Protein AF-0000000071970586 (afdb_homodimer)

Organism: Trichonephila clavipes (NCBI:txid2585209)

Foldseek 3Di:
DPPDAAEPDDEAEAEDDPPPCVVVVVVVCLVVCSYPPRQQAEEEEEQDDDPVVVVDPRYHYHDHQDDPVLVDPRYEYEAYQNVVRQVPPVSNVNSSVHHHYYYYHD/DPLDAAEPDAEAEAEDDPPPCVVVVVVVCLVVCSYPPRQQAEEEEEQDDDPVVVVDDRYHYDDHQDPCVLVDPRYEYEAYQNVVRQVPPVSNVNSSVHHHYYYYHD

Nearest PDB structures (foldseek):
  8pey-assembly1_I  TM=6.307E-01  e=9.118E-01  Escherichia coli
  1w4r-assembly1_B  TM=5.750E-01  e=1.412E+00  Homo sapiens
  2wvj-assembly2_H  TM=5.220E-01  e=9.706E-01  Homo sapiens
  8w8d-assembly1_F  TM=5.324E-01  e=2.476E+00  Escherichia coli K-12
  1xbt-assembly2_G  TM=5.786E-01  e=5.239E+00  Homo sapiens

Radius of gyration: 16.69 Å; Cα contacts (8 Å, |Δi|>4): 404; chains: 2; bounding box: 32×46×37 Å

Secondary structure (DSSP, 8-state):
-----BPSS-EEEEE--TTSSHHHHHHHHHHTT-BSSPPS-EEEEESS--GGGGG--S-EEEESPPTTGGG--S-EEEEES-HHHHHT-HHHHHHHHHSEEEEEE-/----PBPSS-EEEEE--TTSSHHHHHHHHHHTT-BSSPPS-EEEEESS--GGGGG--S-EEEESPPTTGGG--S-EEEEES-HHHHHT-HHHHHHHHHSEEEEEE-

Solvent-accessible surface area (backbone atoms only — not comparable to full-atom values): 11574 Å² total; per-residue (Å²): 129,82,74,56,36,29,26,79,44,25,32,35,38,39,34,29,58,83,90,30,20,61,72,47,38,53,51,48,47,61,72,67,56,48,42,33,79,65,62,87,34,36,39,38,23,28,62,66,91,58,77,70,58,76,75,48,80,86,53,47,77,36,84,41,80,60,89,62,55,59,70,65,68,78,34,33,40,33,38,38,55,43,62,80,61,48,77,72,30,63,53,50,56,55,35,38,70,72,21,31,26,39,38,36,36,96,129,84,73,53,36,31,26,79,45,25,31,33,39,39,35,29,58,83,90,29,21,62,71,46,38,54,51,47,46,61,72,68,56,47,41,32,79,67,63,88,34,38,38,38,24,27,61,67,90,57,76,70,58,76,76,49,80,87,53,47,77,37,83,40,80,60,89,63,57,59,70,63,69,78,35,32,39,33,38,38,56,42,59,81,59,46,77,73,30,64,53,52,59,53,35,37,70,72,22,32,25,39,37,34,35,96

InterPro domains:
  IPR027417 P-loop containing nucleoside triphosphate hydrolase [SSF52540] (7-88)

Sequence (212 aa):
MEFSNLKHPFSMMICGPSNSGKTFFVRRILETKLIKPFPPKIIWCYGIYQKLFEKMSDIEFHEGIPSGAENITNALIIIDDLMNEVGDDKNFQTCSRKEATIEIFPMEFSNLKHPFSMMICGPSNSGKTFFVRRILETKLIKPFPPKIIWCYGIYQKLFEKMSDIEFHEGIPSGAENITNALIIIDDLMNEVGDDKNFQTCSRKEATIEIFP

pLDDT: mean 79.21, std 13.73, range [35.59, 93.69]

Structure (mmCIF, N/CA/C/O backbone):
data_AF-0000000071970586-model_v1
#
loop_
_entity.id
_entity.type
_entity.pdbx_description
1 polymer 'Uncharacterized protein'
#
loop_
_atom_site.group_PDB
_atom_site.id
_atom_site.type_symbol
_atom_site.label_atom_id
_atom_site.label_alt_id
_atom_site.label_comp_id
_atom_site.label_asym_id
_atom_site.label_entity_id
_atom_site.label_seq_id
_atom_site.pdbx_PDB_ins_code
_atom_site.Cartn_x
_atom_site.Cartn_y
_atom_site.Cartn_z
_atom_site.occupancy
_atom_site.B_iso_or_equiv
_atom_site.auth_seq_id
_atom_site.auth_comp_id
_atom_site.auth_asym_id
_atom_site.auth_atom_id
_atom_site.pdbx_PDB_model_num
ATOM 1 N N . MET A 1 1 ? 10.297 12.383 -17.359 1 35.59 1 MET A N 1
ATOM 2 C CA . MET A 1 1 ? 10.742 12.383 -15.961 1 35.59 1 MET A CA 1
ATOM 3 C C . MET A 1 1 ? 10.461 11.03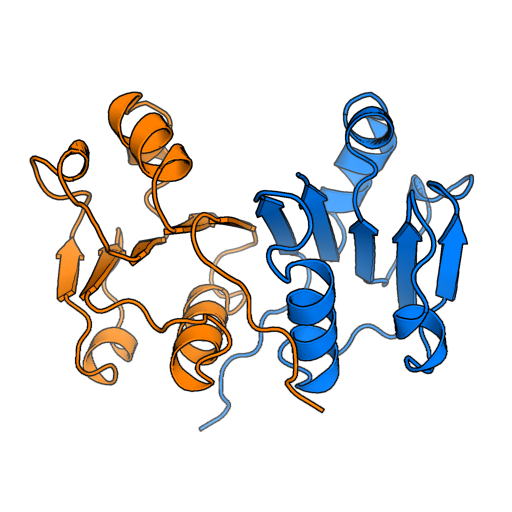1 -15.312 1 35.59 1 MET A C 1
ATOM 5 O O . MET A 1 1 ? 9.383 10.469 -15.477 1 35.59 1 MET A O 1
ATOM 9 N N . GLU A 1 2 ? 11.414 10.242 -15.039 1 43.31 2 GLU A N 1
ATOM 10 C CA . GLU A 1 2 ? 11.383 8.852 -14.594 1 43.31 2 GLU A CA 1
ATOM 11 C C . GLU A 1 2 ? 10.586 8.703 -13.297 1 43.31 2 GLU A C 1
ATOM 13 O O . GLU A 1 2 ? 10.875 9.367 -12.305 1 43.31 2 GLU A O 1
ATOM 18 N N . PHE A 1 3 ? 9.359 8.68 -13.344 1 50.88 3 PHE A N 1
ATOM 19 C CA . PHE A 1 3 ? 8.477 8.5 -12.195 1 50.88 3 PHE A CA 1
ATOM 20 C C . PHE A 1 3 ? 9.039 7.453 -11.242 1 50.88 3 PHE A C 1
ATOM 22 O O . PHE A 1 3 ? 9.453 6.375 -11.672 1 50.88 3 PHE A O 1
ATOM 29 N N . SER A 1 4 ? 9.727 7.914 -10.211 1 61.78 4 SER A N 1
ATOM 30 C CA . SER A 1 4 ? 10.375 7.027 -9.25 1 61.78 4 SER A CA 1
ATOM 31 C C . SER A 1 4 ? 9.414 5.953 -8.75 1 61.78 4 SER A C 1
ATOM 33 O O . SER A 1 4 ? 8.266 6.25 -8.422 1 61.78 4 SER A O 1
ATOM 35 N N . ASN A 1 5 ? 9.625 4.711 -9.211 1 78.19 5 ASN A N 1
ATOM 36 C CA . ASN A 1 5 ? 8.953 3.461 -8.875 1 78.19 5 ASN A CA 1
ATOM 37 C C . ASN A 1 5 ? 9.352 2.965 -7.484 1 78.19 5 ASN A C 1
ATOM 39 O O . ASN A 1 5 ? 10.367 3.393 -6.938 1 78.19 5 ASN A O 1
ATOM 43 N N . LEU A 1 6 ? 8.391 2.277 -6.781 1 87.44 6 LEU A N 1
ATOM 44 C CA . LEU A 1 6 ? 8.711 1.625 -5.516 1 87.44 6 LEU A CA 1
ATOM 45 C C . LEU A 1 6 ? 9.75 0.522 -5.723 1 87.44 6 LEU A C 1
ATOM 47 O O . LEU A 1 6 ? 9.5 -0.437 -6.457 1 87.44 6 LEU A O 1
ATOM 51 N N . LYS A 1 7 ? 10.93 0.708 -5.125 1 86.06 7 LYS A N 1
ATOM 52 C CA . LYS A 1 7 ? 12.039 -0.215 -5.348 1 86.06 7 LYS A CA 1
ATOM 53 C C . LYS A 1 7 ? 12.117 -1.253 -4.23 1 86.06 7 LYS A C 1
ATOM 55 O O . LYS A 1 7 ? 11.883 -0.938 -3.064 1 86.06 7 LYS A O 1
ATOM 60 N N . HIS A 1 8 ? 12.531 -2.445 -4.617 1 82.62 8 HIS A N 1
ATOM 61 C CA . HIS A 1 8 ? 12.852 -3.48 -3.643 1 82.62 8 HIS A CA 1
ATOM 62 C C . HIS A 1 8 ? 14.117 -3.127 -2.865 1 82.62 8 HIS A C 1
ATOM 64 O O . HIS A 1 8 ? 15.047 -2.533 -3.416 1 82.62 8 HIS A O 1
ATOM 70 N N . PRO A 1 9 ? 14.133 -3.531 -1.522 1 84.75 9 PRO A N 1
ATOM 71 C CA . PRO A 1 9 ? 13.117 -4.199 -0.699 1 84.75 9 PRO A CA 1
ATOM 72 C C . PRO A 1 9 ? 12.078 -3.234 -0.146 1 84.75 9 PRO A C 1
ATOM 74 O O . PRO A 1 9 ? 12.359 -2.049 0.038 1 84.75 9 PRO A O 1
ATOM 77 N N . PHE A 1 10 ? 10.844 -3.68 0.07 1 86.94 10 PHE A N 1
ATOM 78 C CA . PHE A 1 10 ? 9.805 -2.934 0.771 1 86.94 10 PHE A CA 1
ATOM 79 C C . PHE A 1 10 ? 8.805 -3.881 1.422 1 86.94 10 PHE A C 1
ATOM 81 O O . PHE A 1 10 ? 8.742 -5.062 1.069 1 86.94 10 PHE A O 1
ATOM 88 N N . SER A 1 11 ? 8.148 -3.371 2.391 1 87 11 SER A N 1
ATOM 89 C CA . SER A 1 11 ? 6.98 -4.039 2.961 1 87 11 SER A CA 1
ATOM 90 C C . SER A 1 11 ? 5.758 -3.127 2.947 1 87 11 SER A C 1
ATOM 92 O O . SER A 1 11 ? 5.871 -1.927 3.209 1 87 11 SER A O 1
ATOM 94 N N . MET A 1 12 ? 4.688 -3.688 2.592 1 89.94 12 MET A N 1
ATOM 95 C CA . MET A 1 12 ? 3.426 -2.957 2.568 1 89.94 12 MET A CA 1
ATOM 96 C C . MET A 1 12 ? 2.332 -3.74 3.287 1 89.94 12 MET A C 1
ATOM 98 O O . MET A 1 12 ? 2.219 -4.957 3.117 1 89.94 12 MET A O 1
ATOM 102 N N . MET A 1 13 ? 1.646 -3.039 4.145 1 87.94 13 MET A N 1
ATOM 103 C CA . MET A 1 13 ? 0.501 -3.617 4.844 1 87.94 13 MET A CA 1
ATOM 104 C C . MET A 1 13 ? -0.772 -2.832 4.543 1 87.94 13 MET A C 1
ATOM 106 O O . MET A 1 13 ? -0.781 -1.603 4.617 1 87.94 13 MET A O 1
ATOM 110 N N . ILE A 1 14 ? -1.789 -3.484 4.168 1 89.56 14 ILE A N 1
ATOM 111 C CA . ILE A 1 14 ? -3.08 -2.869 3.881 1 89.56 14 ILE A CA 1
ATOM 112 C C . ILE A 1 14 ? -4.16 -3.506 4.754 1 89.56 14 ILE A C 1
ATOM 114 O O . ILE A 1 14 ? -4.359 -4.723 4.719 1 89.56 14 ILE A O 1
ATOM 118 N N . CYS A 1 15 ? -4.816 -2.672 5.484 1 86.12 15 CYS A N 1
ATOM 119 C CA . CYS A 1 15 ? -5.848 -3.137 6.406 1 86.12 15 CYS A CA 1
ATOM 120 C C . CYS A 1 15 ? -7.176 -2.438 6.137 1 86.12 15 CYS A C 1
ATOM 122 O O . CYS A 1 15 ? -7.199 -1.251 5.805 1 86.12 15 CYS A O 1
ATOM 124 N N . GLY A 1 16 ? -8.32 -3.25 6.34 1 84.19 16 GLY A N 1
ATOM 125 C CA . GLY A 1 16 ? -9.664 -2.734 6.152 1 84.19 16 GLY A CA 1
ATOM 126 C C . GLY A 1 16 ? -10.727 -3.818 6.16 1 84.19 16 GLY A C 1
ATOM 127 O O . GLY A 1 16 ? -10.406 -5.008 6.191 1 84.19 16 GLY A O 1
ATOM 128 N N . PRO A 1 17 ? -11.914 -3.416 6.199 1 85.25 17 PRO A N 1
ATOM 129 C CA . PRO A 1 17 ? -12.992 -4.402 6.273 1 85.25 17 PRO A CA 1
ATOM 130 C C . PRO A 1 17 ? -13.039 -5.32 5.055 1 85.25 17 PRO A C 1
ATOM 132 O O . PRO A 1 17 ? -12.5 -4.977 4 1 85.25 17 PRO A O 1
ATOM 135 N N . SER A 1 18 ? -13.578 -6.547 5.25 1 82 18 SER A N 1
ATOM 136 C CA . SER A 1 18 ? -13.805 -7.434 4.113 1 82 18 SER A CA 1
ATOM 137 C C . SER A 1 18 ? -14.625 -6.75 3.027 1 82 18 SER A C 1
ATOM 139 O O . SER A 1 18 ? -15.523 -5.957 3.326 1 82 18 SER A O 1
ATOM 141 N N . ASN A 1 19 ? -14.219 -6.934 1.744 1 84.69 19 ASN A N 1
ATOM 142 C CA . ASN A 1 19 ? -14.938 -6.414 0.587 1 84.69 19 ASN A CA 1
ATOM 143 C C . ASN A 1 19 ? -14.656 -4.93 0.374 1 84.69 19 ASN A C 1
ATOM 145 O O . ASN A 1 19 ? -15.453 -4.23 -0.256 1 84.69 19 ASN A O 1
ATOM 149 N N . SER A 1 20 ? -13.625 -4.449 1.02 1 86.19 20 SER A N 1
ATOM 150 C CA . SER A 1 20 ? -13.281 -3.041 0.837 1 86.19 20 SER A CA 1
ATOM 151 C C . SER A 1 20 ? -12.477 -2.828 -0.44 1 86.19 20 SER A C 1
ATOM 153 O O . SER A 1 20 ? -12.125 -1.697 -0.776 1 86.19 20 SER A O 1
ATOM 155 N N . GLY A 1 21 ? -12.078 -3.898 -1.167 1 88.81 21 GLY A N 1
ATOM 156 C CA . GLY A 1 21 ? -11.398 -3.746 -2.441 1 88.81 21 GLY A CA 1
ATOM 157 C C . GLY A 1 21 ? -9.891 -3.902 -2.332 1 88.81 21 GLY A C 1
ATOM 158 O O . GLY A 1 21 ? -9.156 -3.58 -3.271 1 88.81 21 GLY A O 1
ATOM 159 N N . LYS A 1 22 ? -9.328 -4.371 -1.16 1 88.56 22 LYS A N 1
ATOM 160 C CA . LYS A 1 22 ? -7.895 -4.477 -0.924 1 88.56 22 LYS A CA 1
ATOM 161 C C . LYS A 1 22 ? -7.234 -5.398 -1.945 1 88.56 22 LYS A C 1
ATOM 163 O O . LYS A 1 22 ? -6.195 -5.062 -2.516 1 88.56 22 LYS A O 1
ATOM 168 N N . THR A 1 23 ? -7.93 -6.59 -2.129 1 88.56 23 THR A N 1
ATOM 169 C CA . THR A 1 23 ? -7.391 -7.555 -3.08 1 88.56 23 THR A CA 1
ATOM 170 C C . THR A 1 23 ? -7.312 -6.949 -4.48 1 88.56 23 THR A C 1
ATOM 172 O O . THR A 1 23 ? -6.289 -7.074 -5.156 1 88.56 23 THR A O 1
ATOM 175 N N . PHE A 1 24 ? -8.281 -6.273 -4.867 1 87.5 24 PHE A N 1
ATOM 176 C CA . PHE A 1 24 ? -8.312 -5.629 -6.172 1 87.5 24 PHE A CA 1
ATOM 177 C C . PHE A 1 24 ? -7.258 -4.535 -6.266 1 87.5 24 PHE A C 1
ATOM 179 O O . PHE A 1 24 ? -6.602 -4.387 -7.297 1 87.5 24 PHE A O 1
ATOM 186 N N . PHE A 1 25 ? -7.121 -3.83 -5.227 1 88.88 25 PHE A N 1
ATOM 187 C CA . PHE A 1 25 ? -6.137 -2.758 -5.16 1 88.88 25 PHE A CA 1
ATOM 188 C C . PHE A 1 25 ? -4.73 -3.297 -5.41 1 88.88 25 PHE A C 1
ATOM 190 O O . PHE A 1 25 ? -3.982 -2.738 -6.215 1 88.88 25 PHE A O 1
ATOM 197 N N . VAL A 1 26 ? -4.375 -4.355 -4.789 1 91 26 VAL A N 1
ATOM 198 C CA . VAL A 1 26 ? -3.051 -4.953 -4.953 1 91 26 VAL A CA 1
ATOM 199 C C . VAL A 1 26 ? -2.881 -5.449 -6.387 1 91 26 VAL A C 1
ATOM 201 O O . VAL A 1 26 ? -1.823 -5.262 -6.992 1 91 26 VAL A O 1
ATOM 204 N N . ARG A 1 27 ? -3.889 -6.012 -6.891 1 88.38 27 ARG A N 1
ATOM 205 C CA . ARG A 1 27 ? -3.844 -6.445 -8.281 1 88.38 27 ARG A CA 1
ATOM 206 C C . ARG A 1 27 ? -3.529 -5.277 -9.211 1 88.38 27 ARG A C 1
ATOM 208 O O . ARG A 1 27 ? -2.727 -5.41 -10.141 1 88.38 27 ARG A O 1
ATOM 215 N N . ARG A 1 28 ? -4.125 -4.195 -9 1 87.5 28 ARG A N 1
ATOM 216 C CA . ARG A 1 28 ? -3.912 -3.018 -9.836 1 87.5 28 ARG A CA 1
ATOM 217 C C . ARG A 1 28 ? -2.48 -2.508 -9.711 1 87.5 28 ARG A C 1
ATOM 219 O O . ARG A 1 28 ? -1.88 -2.076 -10.695 1 87.5 28 ARG A O 1
ATOM 226 N N . ILE A 1 29 ? -1.97 -2.539 -8.508 1 87.75 29 ILE A N 1
ATOM 227 C CA . ILE A 1 29 ? -0.579 -2.156 -8.289 1 87.75 29 ILE A CA 1
ATOM 228 C C . ILE A 1 29 ? 0.335 -3 -9.172 1 87.75 29 ILE A C 1
ATOM 230 O O . ILE A 1 29 ? 1.266 -2.48 -9.789 1 87.75 29 ILE A O 1
ATOM 234 N N . LEU A 1 30 ? 0.043 -4.25 -9.25 1 87.75 30 LEU A N 1
ATOM 235 C CA . LEU A 1 30 ? 0.852 -5.168 -10.047 1 87.75 30 LEU A CA 1
ATOM 236 C C . LEU A 1 30 ? 0.671 -4.895 -11.539 1 87.75 30 LEU A C 1
ATOM 238 O O . LEU A 1 30 ? 1.642 -4.91 -12.297 1 87.75 30 LEU A O 1
ATOM 242 N N . GLU A 1 31 ? -0.485 -4.566 -11.922 1 84.44 31 GLU A N 1
ATOM 243 C CA . GLU A 1 31 ? -0.803 -4.363 -13.328 1 84.44 31 GLU A CA 1
ATOM 244 C C . GLU A 1 31 ? -0.183 -3.074 -13.859 1 84.44 31 GLU A C 1
ATOM 246 O O . GLU A 1 31 ? 0.174 -2.986 -15.031 1 84.44 31 GLU A O 1
ATOM 251 N N . THR A 1 32 ? -0.121 -2.109 -13.008 1 80.25 32 THR A N 1
ATOM 252 C CA . THR A 1 32 ? 0.395 -0.812 -13.43 1 80.25 32 THR A CA 1
ATOM 253 C C . THR A 1 32 ? 1.918 -0.784 -13.352 1 80.25 32 THR A C 1
ATOM 255 O O . THR A 1 32 ? 2.549 0.196 -13.75 1 80.25 32 THR A O 1
ATOM 258 N N . LYS A 1 33 ? 2.553 -1.83 -12.82 1 81.69 33 LYS A N 1
ATOM 259 C CA . LYS A 1 33 ? 4 -1.99 -12.711 1 81.69 33 LYS A CA 1
ATOM 260 C C . LYS A 1 33 ? 4.625 -0.831 -11.938 1 81.69 33 LYS A C 1
ATOM 262 O O . LYS A 1 33 ? 5.637 -0.267 -12.367 1 81.69 33 LYS A O 1
ATOM 267 N N . LEU A 1 34 ? 3.936 -0.435 -10.836 1 81.5 34 LEU A N 1
ATOM 268 C CA . LEU A 1 34 ? 4.422 0.645 -9.984 1 81.5 34 LEU A CA 1
ATOM 269 C C . LEU A 1 34 ? 5.637 0.195 -9.18 1 81.5 34 LEU A C 1
ATOM 271 O O . LEU A 1 34 ? 6.344 1.022 -8.602 1 81.5 34 LEU A O 1
ATOM 275 N N . ILE A 1 35 ? 5.871 -1.133 -9.148 1 85.25 35 ILE A N 1
ATOM 276 C CA . ILE A 1 35 ? 7.043 -1.699 -8.484 1 85.25 35 ILE A CA 1
ATOM 277 C C . ILE A 1 35 ? 8.156 -1.916 -9.508 1 85.25 35 ILE A C 1
ATOM 279 O O . ILE A 1 35 ? 7.945 -2.553 -10.547 1 85.25 35 ILE A O 1
ATOM 283 N N . LYS A 1 36 ? 9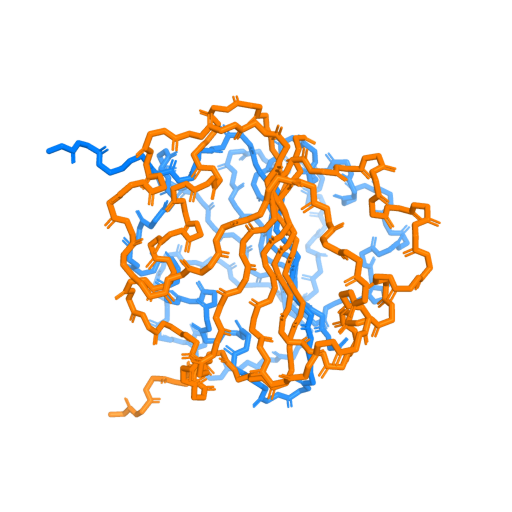.359 -1.305 -9.188 1 83.38 36 LYS A N 1
ATOM 284 C CA . LYS A 1 36 ? 10.492 -1.461 -10.094 1 83.38 36 LYS A CA 1
ATOM 285 C C . LYS A 1 36 ? 11.766 -1.788 -9.328 1 83.38 36 LYS A C 1
ATOM 287 O O . LYS A 1 36 ? 12.031 -1.205 -8.273 1 83.38 36 LYS A O 1
ATOM 292 N N . PRO A 1 37 ? 12.617 -2.592 -9.938 1 84.19 37 PRO A N 1
ATOM 293 C CA . PRO A 1 37 ? 12.297 -3.498 -11.039 1 84.19 37 PRO A CA 1
ATOM 294 C C . PRO A 1 37 ? 11.125 -4.422 -10.719 1 84.19 37 PRO A C 1
ATOM 296 O O . PRO A 1 37 ? 10.883 -4.746 -9.555 1 84.19 37 PRO A O 1
ATOM 299 N N . PHE A 1 38 ? 10.406 -4.754 -11.734 1 87.88 38 PHE A N 1
ATOM 300 C CA . PHE A 1 38 ? 9.281 -5.66 -11.516 1 87.88 38 PHE A CA 1
ATOM 301 C C . PHE A 1 38 ? 9.773 -7.02 -11.031 1 87.88 38 PHE A C 1
ATOM 303 O O . PHE A 1 38 ? 10.742 -7.562 -11.562 1 87.88 38 PHE A O 1
ATOM 310 N N . PRO A 1 39 ? 9.148 -7.535 -9.977 1 87.5 39 PRO A N 1
ATOM 311 C CA . PRO A 1 39 ? 9.625 -8.82 -9.453 1 87.5 39 PRO A CA 1
ATOM 312 C C . PRO A 1 39 ? 9.547 -9.945 -10.477 1 87.5 39 PRO A C 1
ATOM 314 O O . PRO A 1 39 ? 8.539 -10.086 -11.172 1 87.5 39 PRO A O 1
ATOM 317 N N . PRO A 1 40 ? 10.688 -10.695 -10.562 1 88.19 40 PRO A N 1
ATOM 318 C CA . PRO A 1 40 ? 10.664 -11.805 -11.523 1 88.19 40 PRO A CA 1
ATOM 319 C C . PRO A 1 40 ? 9.664 -12.891 -11.148 1 88.19 40 PRO A C 1
ATOM 321 O O . PRO A 1 40 ? 9.219 -13.656 -12.008 1 88.19 40 PRO A O 1
ATOM 324 N N . LYS A 1 41 ? 9.43 -12.953 -9.867 1 90.62 41 LYS A N 1
ATOM 325 C CA . LYS A 1 41 ? 8.484 -13.945 -9.359 1 90.62 41 LYS A CA 1
ATOM 326 C C . LYS A 1 41 ? 7.527 -13.32 -8.344 1 90.62 41 LYS A C 1
ATOM 328 O O . LYS A 1 41 ? 7.945 -12.531 -7.492 1 90.62 41 LYS A O 1
ATOM 333 N N . ILE A 1 42 ? 6.227 -13.617 -8.5 1 92.06 42 ILE A N 1
ATOM 334 C CA . ILE A 1 42 ? 5.211 -13.172 -7.555 1 92.06 42 ILE A CA 1
ATOM 335 C C . ILE A 1 42 ? 4.488 -14.383 -6.965 1 92.06 42 ILE A C 1
ATOM 337 O O . ILE A 1 42 ? 3.975 -15.227 -7.703 1 92.06 42 ILE A O 1
ATOM 341 N N . ILE A 1 43 ? 4.543 -14.461 -5.684 1 91.5 43 ILE A N 1
ATOM 342 C CA . ILE A 1 43 ? 3.855 -15.523 -4.957 1 91.5 43 ILE A CA 1
ATOM 343 C C . ILE A 1 43 ? 2.713 -14.938 -4.137 1 91.5 43 ILE A C 1
ATOM 345 O O . ILE A 1 43 ? 2.934 -14.062 -3.289 1 91.5 43 ILE A O 1
ATOM 349 N N . TRP A 1 44 ? 1.525 -15.398 -4.395 1 92.88 44 TRP A N 1
ATOM 350 C CA . TRP A 1 44 ? 0.324 -14.93 -3.711 1 92.88 44 TRP A CA 1
ATOM 351 C C . TRP A 1 44 ? -0.239 -16.016 -2.801 1 92.88 44 TRP A C 1
ATOM 353 O O . TRP A 1 44 ? -0.816 -17 -3.277 1 92.88 44 TRP A O 1
ATOM 363 N N . CYS A 1 45 ? -0.046 -15.758 -1.544 1 90.88 45 CYS A N 1
ATOM 364 C CA . CYS A 1 45 ? -0.585 -16.672 -0.539 1 90.88 45 CYS A CA 1
ATOM 365 C C . CYS A 1 45 ? -1.95 -16.188 -0.052 1 90.88 45 CYS A C 1
ATOM 367 O O . CYS A 1 45 ? -2.092 -15.055 0.399 1 90.88 45 CYS A O 1
ATOM 369 N N . TYR A 1 46 ? -2.945 -17.062 -0.15 1 90.38 46 TYR A N 1
ATOM 370 C CA . TYR A 1 46 ? -4.293 -16.609 0.181 1 90.38 46 TYR A CA 1
ATOM 371 C C . TYR A 1 46 ? -4.965 -17.578 1.154 1 90.38 46 TYR A C 1
ATOM 373 O O . TYR A 1 46 ? -4.613 -18.75 1.217 1 90.38 46 TYR A O 1
ATOM 381 N N . GLY A 1 47 ? -5.82 -17 1.995 1 85.62 47 GLY A N 1
ATOM 382 C CA . GLY A 1 47 ? -6.668 -17.812 2.865 1 85.62 47 GLY A CA 1
ATOM 383 C C . GLY A 1 47 ? -7.961 -18.234 2.201 1 85.62 47 GLY A C 1
ATOM 384 O O . GLY A 1 47 ? -8.391 -19.391 2.35 1 85.62 47 GLY A O 1
ATOM 385 N N . ILE A 1 48 ? -8.539 -17.406 1.447 1 84.19 48 ILE A N 1
ATOM 386 C CA . ILE A 1 48 ? -9.797 -17.656 0.752 1 84.19 48 ILE A CA 1
ATOM 387 C C . ILE A 1 48 ? -9.602 -17.469 -0.752 1 84.19 48 ILE A C 1
ATOM 389 O O . ILE A 1 48 ? -9.156 -16.422 -1.206 1 84.19 48 ILE A O 1
ATOM 393 N N . TYR A 1 49 ? -10.023 -18.453 -1.462 1 90.19 49 TYR A N 1
ATOM 394 C CA . TYR A 1 49 ? -9.906 -18.391 -2.914 1 90.19 49 TYR A CA 1
ATOM 395 C C . TYR A 1 49 ? -10.844 -17.328 -3.492 1 90.19 49 TYR A C 1
ATOM 397 O O . TYR A 1 49 ? -11.984 -17.188 -3.035 1 90.19 49 TYR A O 1
ATOM 405 N N . GLN A 1 50 ? -10.305 -16.656 -4.469 1 88.38 50 GLN A N 1
ATOM 406 C CA . GLN A 1 50 ? -11.117 -15.68 -5.195 1 88.38 50 GLN A CA 1
ATOM 407 C C . GLN A 1 50 ? -11.031 -15.906 -6.703 1 88.38 50 GLN A C 1
ATOM 409 O O . GLN A 1 50 ? -9.953 -16.188 -7.23 1 88.38 50 GLN A O 1
ATOM 414 N N . LYS A 1 51 ? -12.094 -15.742 -7.422 1 89.19 51 LYS A N 1
ATOM 415 C CA . LYS A 1 51 ? -12.164 -15.938 -8.867 1 89.19 51 LYS A CA 1
ATOM 416 C C . LYS A 1 51 ? -11.219 -14.992 -9.594 1 89.19 51 LYS A C 1
ATOM 418 O O . LYS A 1 51 ? -10.695 -15.32 -10.664 1 89.19 51 LYS A O 1
ATOM 423 N N . LEU A 1 52 ? -10.984 -13.898 -8.977 1 84.56 52 LEU A N 1
ATOM 424 C CA . LEU A 1 52 ? -10.117 -12.883 -9.57 1 84.56 52 LEU A CA 1
ATOM 425 C C . LEU A 1 52 ? -8.727 -13.453 -9.852 1 84.56 52 LEU A C 1
ATOM 427 O O . LEU A 1 52 ? -8.023 -12.977 -10.742 1 84.56 52 LEU A O 1
ATOM 431 N N . PHE A 1 53 ? -8.344 -14.531 -9.086 1 89.75 53 PHE A N 1
ATOM 432 C CA . PHE A 1 53 ? -7.016 -15.125 -9.227 1 89.75 53 PHE A CA 1
ATOM 433 C C . PHE A 1 53 ? -6.852 -15.758 -10.609 1 89.75 53 PHE A C 1
ATOM 435 O O . PHE A 1 53 ? -5.742 -15.805 -11.141 1 89.75 53 PHE A O 1
ATOM 442 N N . GLU A 1 54 ? -7.91 -16.094 -11.156 1 89.94 54 GLU A N 1
ATOM 443 C CA . GLU A 1 54 ? -7.883 -16.766 -12.453 1 89.94 54 GLU A CA 1
ATOM 444 C C . GLU A 1 54 ? -7.527 -15.789 -13.57 1 89.94 54 GLU A C 1
ATOM 446 O O . GLU A 1 54 ? -7.07 -16.203 -14.641 1 89.94 54 GLU A O 1
ATOM 451 N N . LYS A 1 55 ? -7.699 -14.523 -13.336 1 85.56 55 LYS A N 1
ATOM 452 C CA . LYS A 1 55 ? -7.477 -13.508 -14.359 1 85.56 55 LYS A CA 1
ATOM 453 C C . LYS A 1 55 ? -6.043 -12.992 -14.32 1 85.56 55 LYS A C 1
ATOM 455 O O . LYS A 1 55 ? -5.652 -12.156 -15.133 1 85.56 55 LYS A O 1
ATOM 460 N N . MET A 1 56 ? -5.348 -13.414 -13.367 1 85.19 56 MET A N 1
ATOM 461 C CA . MET A 1 56 ? -3.98 -12.938 -13.195 1 85.19 56 MET A CA 1
ATOM 462 C C . MET A 1 56 ? -2.975 -13.992 -13.641 1 85.19 56 MET A C 1
ATOM 464 O O . MET A 1 56 ? -2.846 -15.039 -13.008 1 85.19 56 MET A O 1
ATOM 468 N N . SER A 1 57 ? -2.309 -13.523 -14.766 1 82.56 57 SER A N 1
ATOM 469 C CA . SER A 1 57 ? -1.306 -14.445 -15.289 1 82.56 57 SER A CA 1
ATOM 470 C C . SER A 1 57 ? 0.076 -14.141 -14.719 1 82.56 57 SER A C 1
ATOM 472 O O . SER A 1 57 ? 0.298 -13.07 -14.148 1 82.56 57 SER A O 1
ATOM 474 N N . ASP A 1 58 ? 1.002 -15.117 -14.5 1 87.12 58 ASP A N 1
ATOM 475 C CA . ASP A 1 58 ? 2.4 -14.977 -14.102 1 87.12 58 ASP A CA 1
ATOM 476 C C . ASP A 1 58 ? 2.531 -14.844 -12.586 1 87.12 58 ASP A C 1
ATOM 478 O O . ASP A 1 58 ? 3.451 -14.188 -12.094 1 87.12 58 ASP A O 1
ATOM 482 N N . ILE A 1 59 ? 1.462 -15.102 -11.922 1 93.62 59 ILE A N 1
ATOM 483 C CA . ILE A 1 59 ? 1.48 -15.117 -10.469 1 93.62 59 ILE A CA 1
ATOM 484 C C . ILE A 1 59 ? 1.307 -16.547 -9.961 1 93.62 59 ILE A C 1
ATOM 486 O O . ILE A 1 59 ? 0.481 -17.297 -10.484 1 93.62 59 ILE A O 1
ATOM 490 N N . GLU A 1 60 ? 2.068 -17 -9.086 1 93 60 GLU A N 1
ATOM 491 C CA . GLU A 1 60 ? 1.91 -18.281 -8.422 1 93 60 GLU A CA 1
ATOM 492 C C . GLU A 1 60 ? 1.021 -18.156 -7.188 1 93 60 GLU A C 1
ATOM 494 O O . GLU A 1 60 ? 1.353 -17.438 -6.246 1 93 60 GLU A O 1
ATOM 499 N N . PHE A 1 61 ? -0.087 -18.891 -7.191 1 93.69 61 PHE A N 1
ATOM 500 C CA . PHE A 1 61 ? -1.038 -18.797 -6.09 1 93.69 61 PHE A CA 1
ATOM 501 C C . PHE A 1 61 ? -0.918 -20.016 -5.184 1 93.69 61 PHE A C 1
ATOM 503 O O . PHE A 1 61 ? -0.791 -21.156 -5.664 1 93.69 61 PHE A O 1
ATOM 510 N N . HIS A 1 62 ? -0.91 -19.766 -3.908 1 91.19 62 HIS A N 1
ATOM 511 C CA . HIS A 1 62 ? -0.864 -20.828 -2.912 1 91.19 62 HIS A CA 1
ATOM 512 C C . HIS A 1 62 ? -1.897 -20.609 -1.813 1 91.19 62 HIS A C 1
ATOM 514 O O . HIS A 1 62 ? -1.983 -19.516 -1.255 1 91.19 62 HIS A O 1
ATOM 520 N N . GLU A 1 63 ? -2.621 -21.641 -1.567 1 90.75 63 GLU A N 1
ATOM 521 C CA . GLU A 1 63 ? -3.443 -21.594 -0.363 1 90.75 63 GLU A CA 1
ATOM 522 C C . GLU A 1 63 ? -2.592 -21.734 0.895 1 90.75 63 GLU A C 1
ATOM 524 O O . GLU A 1 63 ? -1.904 -22.734 1.076 1 90.75 63 GLU A O 1
ATOM 529 N N . GLY A 1 64 ? -2.623 -20.734 1.742 1 86.56 64 GLY A N 1
ATOM 530 C CA . GLY A 1 64 ? -1.726 -20.719 2.887 1 86.56 64 GLY A CA 1
ATOM 531 C C . GLY A 1 64 ? -0.309 -20.312 2.531 1 86.56 64 GLY A C 1
ATOM 532 O O . GLY A 1 64 ? -0.042 -19.906 1.399 1 86.56 64 GLY A O 1
ATOM 533 N N . ILE A 1 65 ? 0.549 -20.25 3.52 1 81.69 65 ILE A N 1
ATOM 534 C CA . ILE A 1 65 ? 1.96 -19.953 3.297 1 81.69 65 ILE A CA 1
ATOM 535 C C . ILE A 1 65 ? 2.715 -21.234 2.967 1 81.69 65 ILE A C 1
ATOM 537 O O . ILE A 1 65 ? 2.707 -22.188 3.75 1 81.69 65 ILE A O 1
ATOM 541 N N . PRO A 1 66 ? 3.25 -21.234 1.769 1 79.69 66 PRO A N 1
ATOM 542 C CA . PRO A 1 66 ? 3.953 -22.469 1.405 1 79.69 66 PRO A CA 1
ATOM 543 C C . PRO A 1 66 ? 5.109 -22.781 2.35 1 79.69 66 PRO A C 1
ATOM 545 O O . PRO A 1 66 ? 5.711 -21.875 2.928 1 79.69 66 PRO A O 1
ATOM 548 N N . SER A 1 67 ? 5.383 -24.078 2.443 1 76.69 67 SER A N 1
ATOM 549 C CA . SER A 1 67 ? 6.543 -24.516 3.211 1 76.69 67 SER A CA 1
ATOM 550 C C . SER A 1 67 ? 7.836 -23.953 2.627 1 76.69 67 SER A C 1
ATOM 552 O O . SER A 1 67 ? 8.016 -23.938 1.406 1 76.69 67 SER A O 1
ATOM 554 N N . GLY A 1 68 ? 8.68 -23.312 3.377 1 73.88 68 GLY A N 1
ATOM 555 C CA . GLY A 1 68 ? 9.953 -22.781 2.92 1 73.88 68 GLY A CA 1
ATOM 556 C C . GLY A 1 68 ? 9.867 -21.344 2.436 1 73.88 68 GLY A C 1
ATOM 557 O O . GLY A 1 68 ? 10.758 -20.859 1.732 1 73.88 68 GLY A O 1
ATOM 558 N N . ALA A 1 69 ? 8.75 -20.781 2.588 1 72.38 69 ALA A N 1
ATOM 559 C CA . ALA A 1 69 ? 8.555 -19.406 2.168 1 72.38 69 ALA A CA 1
ATOM 560 C C . ALA A 1 69 ? 9.711 -18.516 2.639 1 72.38 69 ALA A C 1
ATOM 562 O O . ALA A 1 69 ? 10.055 -17.531 1.982 1 72.38 69 ALA A O 1
ATOM 563 N N . GLU A 1 70 ? 10.281 -18.922 3.719 1 71.38 70 GLU A N 1
ATOM 564 C CA . GLU A 1 70 ? 11.391 -18.141 4.273 1 71.38 70 GLU A CA 1
ATOM 565 C C . GLU A 1 70 ? 12.609 -18.203 3.355 1 71.38 70 GLU A C 1
ATOM 567 O O . GLU A 1 70 ? 13.492 -17.344 3.441 1 71.38 70 GLU A O 1
ATOM 572 N N . ASN A 1 71 ? 12.609 -19.188 2.434 1 75.44 71 ASN A N 1
ATOM 573 C CA . ASN A 1 71 ? 13.758 -19.344 1.548 1 75.44 71 ASN A CA 1
ATOM 574 C C . ASN A 1 71 ? 13.523 -18.688 0.196 1 75.44 71 ASN A C 1
ATOM 576 O O . ASN A 1 71 ? 14.398 -18.703 -0.673 1 75.44 71 ASN A O 1
ATOM 580 N N . ILE A 1 72 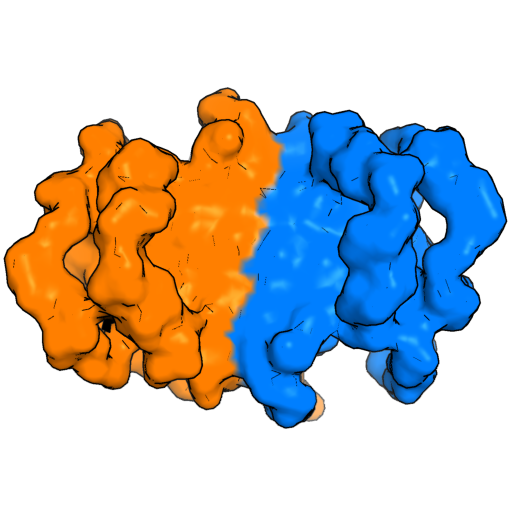? 12.383 -18.188 0.1 1 75.19 72 ILE A N 1
ATOM 581 C CA . ILE A 1 72 ? 12.07 -17.547 -1.17 1 75.19 72 ILE A CA 1
ATOM 582 C C . ILE A 1 72 ? 12.836 -16.234 -1.284 1 75.19 72 ILE A C 1
ATOM 584 O O . ILE A 1 72 ? 12.812 -15.406 -0.367 1 75.19 72 ILE A O 1
ATOM 588 N N . THR A 1 73 ? 13.648 -16.188 -2.396 1 76.94 73 THR A N 1
ATOM 589 C CA . THR A 1 73 ? 14.414 -14.984 -2.66 1 76.94 73 THR A CA 1
ATOM 590 C C . THR A 1 73 ? 14.023 -14.375 -4.004 1 76.94 73 THR A C 1
ATOM 592 O O . THR A 1 73 ? 13.539 -15.078 -4.891 1 76.94 73 THR A O 1
ATOM 595 N N . ASN A 1 74 ? 14.164 -13.102 -4.098 1 82.75 74 ASN A N 1
ATOM 596 C CA . ASN A 1 74 ? 13.953 -12.367 -5.344 1 82.75 74 ASN A CA 1
ATOM 597 C C . ASN A 1 74 ? 12.516 -12.508 -5.836 1 82.75 74 ASN A C 1
ATOM 599 O O . ASN A 1 74 ? 12.281 -12.859 -6.996 1 82.75 74 ASN A O 1
ATOM 603 N N . ALA A 1 75 ? 11.633 -12.406 -4.879 1 87.5 75 ALA A N 1
ATOM 604 C CA . ALA A 1 75 ? 10.211 -12.5 -5.215 1 87.5 75 ALA A CA 1
ATOM 605 C C . ALA A 1 75 ? 9.391 -11.484 -4.43 1 87.5 75 ALA A C 1
ATOM 607 O O . ALA A 1 75 ? 9.852 -10.969 -3.406 1 87.5 75 ALA A O 1
ATOM 608 N N . LEU A 1 76 ? 8.289 -11.125 -4.949 1 90.56 76 LEU A N 1
ATOM 609 C CA . LEU A 1 76 ? 7.258 -10.43 -4.188 1 90.56 76 LEU A CA 1
ATOM 610 C C . LEU A 1 76 ? 6.273 -11.422 -3.582 1 90.56 76 LEU A C 1
ATOM 612 O O . LEU A 1 76 ? 5.684 -12.234 -4.297 1 90.56 76 LEU A O 1
ATOM 616 N N . ILE A 1 77 ? 6.191 -11.367 -2.309 1 88.94 77 ILE A N 1
ATOM 617 C CA . ILE A 1 77 ? 5.258 -12.25 -1.618 1 88.94 77 ILE A CA 1
ATOM 618 C C . ILE A 1 77 ? 4.035 -11.453 -1.168 1 88.94 77 ILE A C 1
ATOM 620 O O . ILE A 1 77 ? 4.164 -10.43 -0.493 1 88.94 77 ILE A O 1
ATOM 624 N N . ILE A 1 78 ? 2.863 -11.875 -1.574 1 90.5 78 ILE A N 1
ATOM 625 C CA . ILE A 1 78 ? 1.594 -11.273 -1.183 1 90.5 78 ILE A CA 1
ATOM 626 C C . ILE A 1 78 ? 0.863 -12.203 -0.212 1 90.5 78 ILE A C 1
ATOM 628 O O . ILE A 1 78 ? 0.643 -13.375 -0.512 1 90.5 78 ILE A O 1
ATOM 632 N N . ILE A 1 79 ? 0.575 -11.711 0.965 1 87.94 79 ILE A N 1
ATOM 633 C CA . ILE A 1 79 ? -0.154 -12.445 1.992 1 87.94 79 ILE A CA 1
ATOM 634 C C . ILE A 1 79 ? -1.561 -11.867 2.141 1 87.94 79 ILE A C 1
ATOM 636 O O . ILE A 1 79 ? -1.735 -10.773 2.68 1 87.94 79 ILE A O 1
ATOM 640 N N . ASP A 1 80 ? -2.527 -12.562 1.735 1 88.5 80 ASP A N 1
ATOM 641 C CA . ASP A 1 80 ? -3.895 -12.062 1.621 1 88.5 80 ASP A CA 1
ATOM 642 C C . ASP A 1 80 ? -4.828 -12.797 2.584 1 88.5 80 ASP A C 1
ATOM 644 O O . ASP A 1 80 ? -5.211 -13.938 2.334 1 88.5 80 ASP A O 1
ATOM 648 N N . ASP A 1 81 ? -5.219 -12.023 3.654 1 81.88 81 ASP A N 1
ATOM 649 C CA . ASP A 1 81 ? -6.203 -12.477 4.633 1 81.88 81 ASP A CA 1
ATOM 650 C C . ASP A 1 81 ? -5.703 -13.719 5.375 1 81.88 81 ASP A C 1
ATOM 652 O O . ASP A 1 81 ? -6.445 -14.688 5.555 1 81.88 81 ASP A O 1
ATOM 656 N N . LEU A 1 82 ? -4.324 -13.797 5.59 1 73 82 LEU A N 1
ATOM 657 C CA . LEU A 1 82 ? -3.742 -14.906 6.336 1 73 82 LEU A CA 1
ATOM 658 C C . LEU A 1 82 ? -3.273 -14.445 7.711 1 73 82 LEU A C 1
ATOM 660 O O . LEU A 1 82 ? -2.223 -14.883 8.195 1 73 82 LEU A O 1
ATOM 664 N N . MET A 1 83 ? -3.949 -13.445 8.359 1 61.59 83 MET A N 1
ATOM 665 C CA . MET A 1 83 ? -3.576 -12.82 9.625 1 61.59 83 MET A CA 1
ATOM 666 C C . MET A 1 83 ? -2.928 -13.836 10.562 1 61.59 83 MET A C 1
ATOM 668 O O . MET A 1 83 ? -1.877 -13.562 11.148 1 61.59 83 MET A O 1
ATOM 672 N N . ASN A 1 84 ? -3.641 -14.758 11.031 1 55.5 84 ASN A N 1
ATOM 673 C CA . ASN A 1 84 ? -3.256 -15.656 12.117 1 55.5 84 ASN A CA 1
ATOM 674 C C . ASN A 1 84 ? -2.012 -16.469 11.758 1 55.5 84 ASN A C 1
ATOM 676 O O . ASN A 1 84 ? -1.257 -16.875 12.641 1 55.5 84 ASN A O 1
ATOM 680 N N . GLU A 1 85 ? -1.825 -16.516 10.57 1 52.75 85 GLU A N 1
ATOM 681 C CA . GLU A 1 85 ? -0.766 -17.453 10.203 1 52.75 85 GLU A CA 1
ATOM 682 C C . GLU A 1 85 ? 0.595 -16.766 10.18 1 52.75 85 GLU A C 1
ATOM 684 O O . GLU A 1 85 ? 1.607 -17.359 10.547 1 52.75 85 GLU A O 1
ATOM 689 N N . VAL A 1 86 ? 0.655 -15.531 9.773 1 55.25 86 VAL A N 1
ATOM 690 C CA . VAL A 1 86 ? 1.923 -14.836 9.586 1 55.25 86 VAL A CA 1
ATOM 691 C C . VAL A 1 86 ? 2.465 -14.383 10.938 1 55.25 86 VAL A C 1
ATOM 693 O O . VAL A 1 86 ? 3.676 -14.406 11.172 1 55.25 86 VAL A O 1
ATOM 696 N N . GLY A 1 87 ? 1.648 -13.719 11.781 1 52.25 87 GLY A N 1
ATOM 697 C CA . GLY A 1 87 ? 2.08 -13.25 13.086 1 52.25 87 GLY A CA 1
ATOM 698 C C . GLY A 1 87 ? 2.928 -14.258 13.836 1 52.25 87 GLY A C 1
ATOM 699 O O . GLY A 1 87 ? 3.873 -13.891 14.531 1 52.25 87 GLY A O 1
ATOM 700 N N . ASP A 1 88 ? 2.527 -15.406 13.773 1 50.75 88 ASP A N 1
ATOM 701 C CA . ASP A 1 88 ? 3.18 -16.438 14.57 1 50.75 88 ASP A CA 1
ATOM 702 C C . ASP A 1 88 ? 4.418 -16.984 13.852 1 50.75 88 ASP A C 1
ATOM 704 O O . ASP A 1 88 ? 5.246 -17.656 14.469 1 50.75 88 ASP A O 1
ATOM 708 N N . ASP A 1 89 ? 4.434 -16.609 12.633 1 48.44 89 ASP A N 1
ATOM 709 C CA . ASP A 1 89 ? 5.535 -17.297 11.961 1 48.44 89 ASP A CA 1
ATOM 710 C C . ASP A 1 89 ? 6.738 -16.375 11.789 1 48.44 89 ASP A C 1
ATOM 712 O O . ASP A 1 89 ? 6.773 -15.562 10.867 1 48.44 89 ASP A O 1
ATOM 716 N N . LYS A 1 90 ? 7.52 -16.219 12.781 1 53.28 90 LYS A N 1
ATOM 717 C CA . LYS A 1 90 ? 8.766 -15.461 12.836 1 53.28 90 LYS A CA 1
ATOM 718 C C . LYS A 1 90 ? 9.484 -15.5 11.492 1 53.28 90 LYS A C 1
ATOM 720 O O . LYS A 1 90 ? 10.172 -14.547 11.117 1 53.28 90 LYS A O 1
ATOM 725 N N . ASN A 1 91 ? 9.43 -16.656 10.883 1 49.53 91 ASN A N 1
ATOM 726 C CA . ASN A 1 91 ? 10.125 -16.828 9.609 1 49.53 91 ASN A CA 1
ATOM 727 C C . ASN A 1 91 ? 9.594 -15.883 8.539 1 49.53 91 ASN A C 1
ATOM 729 O O . ASN A 1 91 ? 10.367 -15.344 7.742 1 49.53 91 ASN A O 1
ATOM 733 N N . PHE A 1 92 ? 8.391 -15.703 8.57 1 54.81 92 PHE A N 1
ATOM 734 C CA . PHE A 1 92 ? 7.801 -14.812 7.574 1 54.81 92 PHE A CA 1
ATOM 735 C C . PHE A 1 92 ? 8.164 -13.359 7.863 1 54.81 92 PHE A C 1
ATOM 737 O O . PHE A 1 92 ? 8.445 -12.594 6.941 1 54.81 92 PHE A O 1
ATOM 744 N N . GLN A 1 93 ? 8.234 -13.07 9.086 1 57.31 93 GLN A N 1
ATOM 745 C CA . GLN A 1 93 ? 8.641 -11.703 9.422 1 57.31 93 GLN A CA 1
ATOM 746 C C . GLN A 1 93 ? 10.016 -11.391 8.852 1 57.31 93 GLN A C 1
ATOM 748 O O . GLN A 1 93 ? 10.266 -10.273 8.391 1 57.31 93 GLN A O 1
ATOM 753 N N . THR A 1 94 ? 10.797 -12.375 8.938 1 52.28 94 THR A N 1
ATOM 754 C CA . THR A 1 94 ? 12.164 -12.211 8.453 1 52.28 94 THR A CA 1
ATOM 755 C C . THR A 1 94 ? 12.18 -12.031 6.938 1 52.28 94 T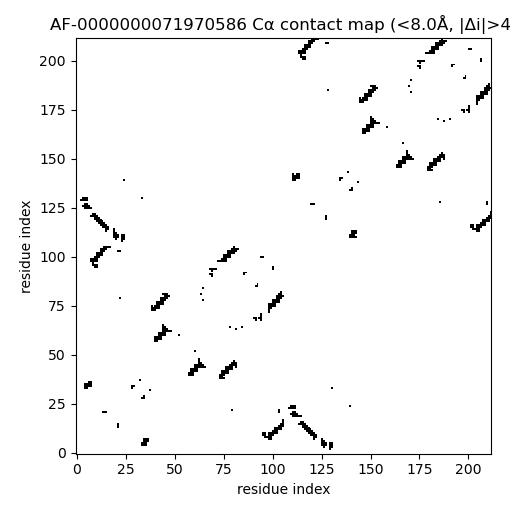HR A C 1
ATOM 757 O O . THR A 1 94 ? 13 -11.281 6.402 1 52.28 94 THR A O 1
ATOM 760 N N . CYS A 1 95 ? 11.383 -12.75 6.246 1 52.38 95 CYS A N 1
ATOM 761 C CA . CYS A 1 95 ? 11.305 -12.648 4.793 1 52.38 95 CYS A CA 1
ATOM 762 C C . CYS A 1 95 ? 10.891 -11.25 4.363 1 52.38 95 CYS A C 1
ATOM 764 O O . CYS A 1 95 ? 11.445 -10.695 3.408 1 52.38 95 CYS A O 1
ATOM 766 N N . SER A 1 96 ? 10.031 -10.664 5.207 1 57.22 96 SER A N 1
ATOM 767 C CA . SER A 1 96 ? 9.469 -9.359 4.867 1 57.22 96 SER A CA 1
ATOM 768 C C . SER A 1 96 ? 10.531 -8.266 4.926 1 57.22 96 SER A C 1
ATOM 770 O O . SER A 1 96 ? 10.445 -7.273 4.207 1 57.22 96 SER A O 1
ATOM 772 N N . ARG A 1 97 ? 11.68 -8.68 5.613 1 57.69 97 ARG A N 1
ATOM 773 C CA . ARG A 1 97 ? 12.711 -7.656 5.766 1 57.69 97 ARG A CA 1
ATOM 774 C C . ARG A 1 97 ? 13.672 -7.676 4.586 1 57.69 97 ARG A C 1
ATOM 776 O O . ARG A 1 97 ? 14.344 -6.68 4.309 1 57.69 97 ARG A O 1
ATOM 783 N N . LYS A 1 98 ? 13.625 -8.82 3.975 1 60.72 98 LYS A N 1
ATOM 784 C CA . LYS A 1 98 ? 14.648 -8.945 2.941 1 60.72 98 LYS A CA 1
ATOM 785 C C . LYS A 1 98 ? 14.031 -8.891 1.547 1 60.72 98 LYS A C 1
ATOM 787 O O . LYS A 1 98 ? 14.742 -8.781 0.549 1 60.72 98 LYS A O 1
ATOM 792 N N . GLU A 1 99 ? 12.742 -8.992 1.607 1 71.5 99 GLU A N 1
ATOM 793 C CA . GLU A 1 99 ? 12.031 -9.07 0.334 1 71.5 99 GLU A CA 1
ATOM 794 C C . GLU A 1 99 ? 10.938 -8.023 0.244 1 71.5 99 GLU A C 1
ATOM 796 O O . GLU A 1 99 ? 10.758 -7.215 1.16 1 71.5 99 GLU A O 1
ATOM 801 N N . ALA A 1 100 ? 10.438 -8.008 -1.021 1 81.19 100 ALA A N 1
ATOM 802 C CA . ALA A 1 100 ? 9.227 -7.203 -1.162 1 81.19 100 ALA A CA 1
ATOM 803 C C . ALA A 1 100 ? 7.996 -7.984 -0.715 1 81.19 100 ALA A C 1
ATOM 805 O O . ALA A 1 100 ? 7.801 -9.133 -1.123 1 81.19 100 ALA A O 1
ATOM 806 N N . THR A 1 101 ? 7.281 -7.457 0.28 1 83.81 101 THR A N 1
ATOM 807 C CA . THR A 1 101 ? 6.109 -8.156 0.799 1 83.81 101 THR A CA 1
ATOM 808 C C . THR A 1 101 ? 4.906 -7.219 0.86 1 83.81 101 THR A C 1
ATOM 810 O O . THR A 1 101 ? 5.039 -6.051 1.232 1 83.81 101 THR A O 1
ATOM 813 N N . ILE A 1 102 ? 3.77 -7.723 0.494 1 84.38 102 ILE A N 1
ATOM 814 C CA . ILE A 1 102 ? 2.492 -7.047 0.692 1 84.38 102 ILE A CA 1
ATOM 815 C C . ILE A 1 102 ? 1.572 -7.918 1.544 1 84.38 102 ILE A C 1
ATOM 817 O O . ILE A 1 102 ? 1.347 -9.086 1.226 1 84.38 102 ILE A O 1
ATOM 821 N N . GLU A 1 103 ? 1.148 -7.332 2.627 1 81.81 103 GLU A N 1
ATOM 822 C CA . GLU A 1 103 ? 0.226 -8.039 3.51 1 81.81 103 GLU A CA 1
ATOM 823 C C . GLU A 1 103 ? -1.146 -7.371 3.525 1 81.81 103 GLU A C 1
ATOM 825 O O . GLU A 1 103 ? -1.246 -6.152 3.684 1 81.81 103 GLU A O 1
ATOM 830 N N . ILE A 1 104 ? -2.17 -8.117 3.383 1 80.94 104 ILE A N 1
ATOM 831 C CA . ILE A 1 104 ? -3.549 -7.641 3.385 1 80.94 104 ILE A CA 1
ATOM 832 C C . ILE A 1 104 ? -4.301 -8.242 4.566 1 80.94 104 ILE A C 1
ATOM 834 O O . ILE A 1 104 ? -4.293 -9.461 4.762 1 80.94 104 ILE A O 1
ATOM 838 N N . PHE A 1 105 ? -4.902 -7.375 5.375 1 78.19 105 PHE A N 1
ATOM 839 C CA . PHE A 1 105 ? -5.621 -7.832 6.559 1 78.19 105 PHE A CA 1
ATOM 840 C C . PHE A 1 105 ? -7.023 -7.238 6.602 1 78.19 105 PHE A C 1
ATOM 842 O O . PHE A 1 105 ? -7.242 -6.109 6.152 1 78.19 105 PHE A O 1
ATOM 849 N N . PRO A 1 106 ? -7.887 -8.023 7.164 1 81.44 106 PRO A N 1
ATOM 850 C CA . PRO A 1 106 ? -9.188 -7.422 7.469 1 81.44 106 PRO A CA 1
ATOM 851 C C . PRO A 1 106 ? -9.133 -6.48 8.672 1 81.44 106 PRO A C 1
ATOM 853 O O . PRO A 1 106 ? -8.242 -6.602 9.516 1 81.44 106 PRO A O 1
ATOM 856 N N . MET B 1 1 ? -16.406 -3.547 -16.453 1 35.78 1 MET B N 1
ATOM 857 C CA . MET B 1 1 ? -16.359 -4.199 -15.141 1 35.78 1 MET B CA 1
ATOM 858 C C . MET B 1 1 ? -15.727 -3.289 -14.102 1 35.78 1 MET B C 1
ATOM 860 O O . MET B 1 1 ? -14.703 -2.66 -14.367 1 35.78 1 MET B O 1
ATOM 864 N N . GLU B 1 2 ? -16.422 -2.736 -13.125 1 42.47 2 GLU B N 1
ATOM 865 C CA . GLU B 1 2 ? -16.094 -1.706 -12.148 1 42.47 2 GLU B CA 1
ATOM 866 C C . GLU B 1 2 ? -14.883 -2.105 -11.305 1 42.47 2 GLU B C 1
ATOM 868 O O . GLU B 1 2 ? -14.883 -3.164 -10.672 1 42.47 2 GLU B O 1
ATOM 873 N N . PHE B 1 3 ? -13.742 -1.992 -11.812 1 50.72 3 PHE B N 1
ATOM 874 C CA . PHE B 1 3 ? -12.492 -2.275 -11.117 1 50.72 3 PHE B CA 1
ATOM 875 C C . PHE B 1 3 ? -12.57 -1.832 -9.664 1 50.72 3 PHE B C 1
ATOM 877 O O . PHE B 1 3 ? -12.992 -0.709 -9.375 1 50.72 3 PHE B O 1
ATOM 884 N N . SER B 1 4 ? -12.891 -2.773 -8.773 1 61.81 4 SER B N 1
ATOM 885 C CA . SER B 1 4 ? -13.125 -2.494 -7.359 1 61.81 4 SER B CA 1
ATOM 886 C C . SER B 1 4 ? -11.969 -1.697 -6.762 1 61.81 4 SER B C 1
ATOM 888 O O . SER B 1 4 ? -10.797 -2.004 -7.008 1 61.81 4 SER B O 1
ATOM 890 N N . ASN B 1 5 ? -12.219 -0.38 -6.508 1 78.31 5 ASN B N 1
ATOM 891 C CA . ASN B 1 5 ? -11.398 0.631 -5.852 1 78.31 5 ASN B CA 1
ATOM 892 C C . ASN B 1 5 ? -11.273 0.367 -4.355 1 78.31 5 ASN B C 1
ATOM 894 O O . ASN B 1 5 ? -12.094 -0.352 -3.775 1 78.31 5 ASN B O 1
ATOM 898 N N . LEU B 1 6 ? -10.07 0.685 -3.789 1 87.69 6 LEU B N 1
ATOM 899 C CA . LEU B 1 6 ? -9.898 0.626 -2.342 1 87.69 6 LEU B CA 1
ATOM 900 C C . LEU B 1 6 ? -10.836 1.604 -1.643 1 87.69 6 LEU B C 1
ATOM 902 O O . LEU B 1 6 ? -10.758 2.814 -1.864 1 87.69 6 LEU B O 1
ATOM 906 N N . LYS B 1 7 ? -11.758 1.063 -0.851 1 86.25 7 LYS B N 1
ATOM 907 C CA . LYS B 1 7 ? -12.789 1.885 -0.222 1 86.25 7 LYS B CA 1
ATOM 908 C C . LYS B 1 7 ? -12.391 2.27 1.2 1 86.25 7 LYS B C 1
ATOM 910 O O . LYS B 1 7 ? -11.812 1.463 1.929 1 86.25 7 LYS B O 1
ATOM 915 N N . HIS B 1 8 ? -12.797 3.439 1.567 1 82.25 8 HIS B N 1
ATOM 916 C CA . HIS B 1 8 ? -12.688 3.861 2.959 1 82.25 8 HIS B CA 1
ATOM 917 C C . HIS B 1 8 ? -13.648 3.078 3.85 1 82.25 8 HIS B C 1
ATOM 919 O O . HIS B 1 8 ? -14.758 2.75 3.432 1 82.25 8 HIS B O 1
ATOM 925 N N . PRO B 1 9 ? -13.188 2.795 5.137 1 84.62 9 PRO B N 1
ATOM 926 C 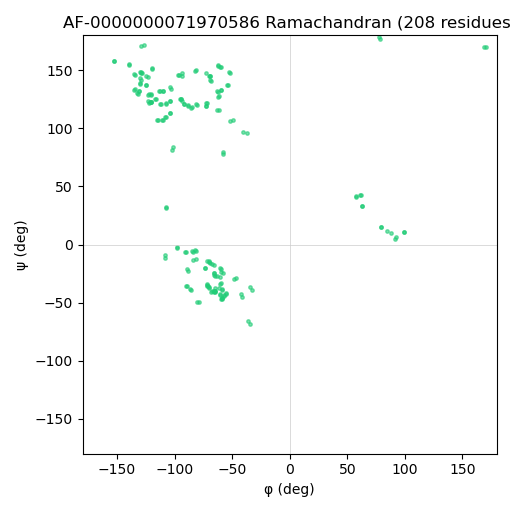CA . PRO B 1 9 ? -11.906 3.088 5.785 1 84.62 9 PRO B CA 1
ATOM 927 C C . PRO B 1 9 ? -10.82 2.07 5.438 1 84.62 9 PRO B C 1
ATOM 929 O O . PRO B 1 9 ? -11.133 0.915 5.129 1 84.62 9 PRO B O 1
ATOM 932 N N . PHE B 1 10 ? -9.57 2.471 5.406 1 87.12 10 PHE B N 1
ATOM 933 C CA . PHE B 1 10 ? -8.422 1.574 5.285 1 87.12 10 PHE B CA 1
ATOM 934 C C . PHE B 1 10 ? -7.188 2.186 5.93 1 87.12 10 PHE B C 1
ATOM 936 O O . PHE B 1 10 ? -7.137 3.395 6.164 1 87.12 10 PHE B O 1
ATOM 943 N N . SER B 1 11 ? -6.285 1.327 6.273 1 86.88 11 SER B N 1
ATOM 944 C CA . SER B 1 11 ? -4.941 1.749 6.668 1 86.88 11 SER B CA 1
ATOM 945 C C . SER B 1 11 ? -3.877 1.062 5.816 1 86.88 11 SER B C 1
ATOM 947 O O . SER B 1 11 ? -3.996 -0.123 5.504 1 86.88 11 SER B O 1
ATOM 949 N N . MET B 1 12 ? -2.938 1.83 5.43 1 90.12 12 MET B N 1
ATOM 950 C CA . MET B 1 12 ? -1.821 1.313 4.641 1 90.12 12 MET B CA 1
ATOM 951 C C . MET B 1 12 ? -0.487 1.761 5.23 1 90.12 12 MET B C 1
ATOM 953 O O . MET B 1 12 ? -0.336 2.918 5.629 1 90.12 12 MET B O 1
ATOM 957 N N . MET B 1 13 ? 0.394 0.794 5.371 1 87.75 13 MET B N 1
ATOM 958 C CA . MET B 1 13 ? 1.752 1.076 5.828 1 87.75 13 MET B CA 1
ATOM 959 C C . MET B 1 13 ? 2.777 0.638 4.789 1 87.75 13 MET B C 1
ATOM 961 O O . MET B 1 13 ? 2.705 -0.478 4.27 1 87.75 13 MET B O 1
ATOM 965 N N . ILE B 1 14 ? 3.652 1.493 4.434 1 89.62 14 ILE B N 1
ATOM 966 C CA . ILE B 1 14 ? 4.711 1.199 3.473 1 89.62 14 ILE B CA 1
ATOM 967 C C . ILE B 1 14 ? 6.074 1.441 4.117 1 89.62 14 ILE B C 1
ATOM 969 O O . ILE B 1 14 ? 6.359 2.547 4.578 1 89.62 14 ILE B O 1
ATOM 973 N N . CYS B 1 15 ? 6.844 0.405 4.121 1 85.81 15 CYS B N 1
ATOM 974 C CA . CYS B 1 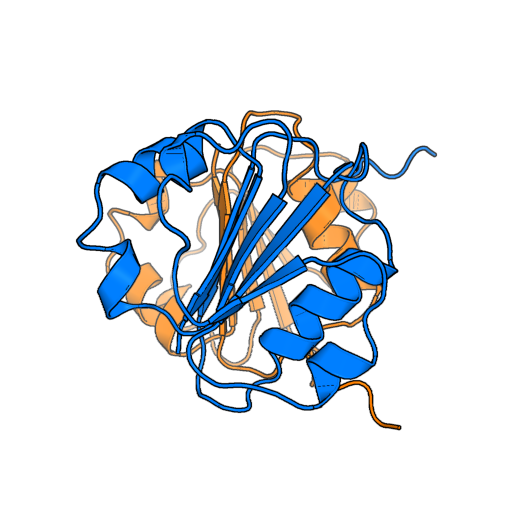15 ? 8.164 0.467 4.746 1 85.81 15 CYS B CA 1
ATOM 975 C C . CYS B 1 15 ? 9.25 0.097 3.752 1 85.81 15 CYS B C 1
ATOM 977 O O . CYS B 1 15 ? 9.062 -0.786 2.912 1 85.81 15 CYS B O 1
ATOM 979 N N . GLY B 1 16 ? 10.461 0.827 3.898 1 84.5 16 GLY B N 1
ATOM 980 C CA . GLY B 1 16 ? 11.617 0.575 3.053 1 84.5 16 GLY B CA 1
ATOM 981 C C . GLY B 1 16 ? 12.711 1.613 3.213 1 84.5 16 GLY B C 1
ATOM 982 O O . GLY B 1 16 ? 12.523 2.621 3.898 1 84.5 16 GLY B O 1
ATOM 983 N N . PRO B 1 17 ? 13.812 1.341 2.656 1 85.38 17 PRO B N 1
ATOM 984 C CA . PRO B 1 17 ? 14.938 2.264 2.816 1 85.38 17 PRO B CA 1
ATOM 985 C C . PRO B 1 17 ? 14.656 3.646 2.236 1 85.38 17 PRO B C 1
ATOM 987 O O . PRO B 1 17 ? 13.766 3.797 1.392 1 85.38 17 PRO B O 1
ATOM 990 N N . SER B 1 18 ? 15.352 4.648 2.793 1 81.62 18 SER B N 1
ATOM 991 C CA . SER B 1 18 ? 15.258 5.98 2.211 1 81.62 18 SER B CA 1
ATOM 992 C C . SER B 1 18 ? 15.602 5.961 0.724 1 81.62 18 SER B C 1
ATOM 994 O O . SER B 1 18 ? 16.469 5.199 0.294 1 81.62 18 SER B O 1
ATOM 996 N N . ASN B 1 19 ? 14.805 6.699 -0.083 1 84.69 19 ASN B N 1
ATOM 997 C CA . ASN B 1 19 ? 15.047 6.855 -1.514 1 84.69 19 ASN B CA 1
ATOM 998 C C . ASN B 1 19 ? 14.578 5.629 -2.297 1 84.69 19 ASN B C 1
ATOM 1000 O O . ASN B 1 19 ? 15.039 5.391 -3.416 1 84.69 19 ASN B O 1
ATOM 1004 N N . SER B 1 20 ? 13.773 4.801 -1.653 1 86.62 20 SER B N 1
ATOM 1005 C CA . SER B 1 20 ? 13.266 3.627 -2.355 1 86.62 20 SER B CA 1
ATOM 1006 C C . SER B 1 20 ? 12.062 3.979 -3.219 1 86.62 20 SER B C 1
ATOM 1008 O O . SER B 1 20 ? 11.516 3.117 -3.914 1 86.62 20 SER B O 1
ATOM 1010 N N . GLY B 1 21 ? 11.547 5.227 -3.172 1 88.88 21 GLY B N 1
ATOM 1011 C CA . GLY B 1 21 ? 10.469 5.637 -4.051 1 88.88 21 GLY B CA 1
ATOM 1012 C C . GLY B 1 21 ? 9.102 5.586 -3.385 1 88.88 21 GLY B C 1
ATOM 1013 O O . GLY B 1 21 ? 8.078 5.676 -4.055 1 88.88 21 GLY B O 1
ATOM 1014 N N . LYS B 1 22 ? 9 5.395 -2.025 1 88.5 22 LYS B N 1
ATOM 1015 C CA . LYS B 1 22 ? 7.742 5.25 -1.301 1 88.5 22 LYS B CA 1
ATOM 1016 C C . LYS B 1 22 ? 6.855 6.48 -1.487 1 88.5 22 LYS B C 1
ATOM 1018 O O . LYS B 1 22 ? 5.664 6.355 -1.774 1 88.5 22 LYS B O 1
ATOM 1023 N N . THR B 1 23 ? 7.551 7.68 -1.324 1 88.44 23 THR B N 1
ATOM 1024 C CA . THR B 1 23 ? 6.805 8.93 -1.469 1 88.44 23 THR B CA 1
ATOM 1025 C C . THR B 1 23 ? 6.211 9.039 -2.869 1 88.44 23 THR B C 1
ATOM 1027 O O . THR B 1 23 ? 5.035 9.375 -3.025 1 88.44 23 THR B O 1
ATOM 1030 N N . PHE B 1 24 ? 6.938 8.711 -3.82 1 87.56 24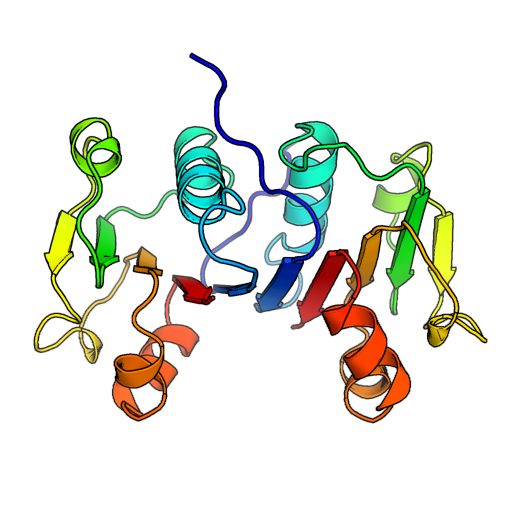 PHE B N 1
ATOM 1031 C CA . PHE B 1 24 ? 6.473 8.758 -5.203 1 87.56 24 PHE B CA 1
ATOM 1032 C C . PHE B 1 24 ? 5.355 7.746 -5.434 1 87.56 24 PHE B C 1
ATOM 1034 O O . PHE B 1 24 ? 4.379 8.039 -6.129 1 87.56 24 PHE B O 1
ATOM 1041 N N . PHE B 1 25 ? 5.512 6.621 -4.859 1 88.94 25 PHE B N 1
ATOM 1042 C CA . PHE B 1 25 ? 4.516 5.559 -4.977 1 88.94 25 PHE B CA 1
ATOM 1043 C C . PHE B 1 25 ? 3.162 6.023 -4.457 1 88.94 25 PHE B C 1
ATOM 1045 O O . PHE B 1 25 ? 2.143 5.848 -5.129 1 88.94 25 PHE B O 1
ATOM 1052 N N . VAL B 1 26 ? 3.123 6.645 -3.35 1 91.12 26 VAL B N 1
ATOM 1053 C CA . VAL B 1 26 ? 1.879 7.125 -2.76 1 91.12 26 VAL B CA 1
ATOM 1054 C C . VAL B 1 26 ? 1.278 8.219 -3.639 1 91.12 26 VAL B C 1
ATOM 1056 O O . VAL B 1 26 ? 0.068 8.242 -3.873 1 91.12 26 VAL B O 1
ATOM 1059 N N . ARG B 1 27 ? 2.104 9.047 -4.129 1 88.62 27 ARG B N 1
ATOM 1060 C CA . ARG B 1 27 ? 1.628 10.078 -5.051 1 88.62 27 ARG B CA 1
ATOM 1061 C C . ARG B 1 27 ? 0.925 9.453 -6.25 1 88.62 27 ARG B C 1
ATOM 1063 O O . ARG B 1 27 ? -0.128 9.938 -6.676 1 88.62 27 ARG B O 1
ATOM 1070 N N . ARG B 1 28 ? 1.476 8.453 -6.781 1 87.56 28 ARG B N 1
ATOM 1071 C CA . ARG B 1 28 ? 0.897 7.797 -7.945 1 87.56 28 ARG B CA 1
ATOM 1072 C C . ARG B 1 28 ? -0.448 7.164 -7.605 1 87.56 28 ARG B C 1
ATOM 1074 O O . ARG B 1 28 ? -1.377 7.191 -8.414 1 87.56 28 ARG B O 1
ATOM 1081 N N . ILE B 1 29 ? -0.53 6.574 -6.441 1 88 29 ILE B N 1
ATOM 1082 C CA . ILE B 1 29 ? -1.794 6.012 -5.98 1 88 29 ILE B CA 1
ATOM 1083 C C . ILE B 1 29 ? -2.875 7.09 -6.004 1 88 29 ILE B C 1
ATOM 1085 O O . ILE B 1 29 ? -4 6.844 -6.445 1 88 29 ILE B O 1
ATOM 1089 N N . LEU B 1 30 ? -2.527 8.258 -5.559 1 87.81 30 LEU B N 1
ATOM 1090 C CA . LEU B 1 30 ? -3.477 9.359 -5.508 1 87.81 30 LEU B CA 1
ATOM 1091 C C . LEU B 1 30 ? -3.824 9.844 -6.914 1 87.81 30 LEU B C 1
ATOM 1093 O O . LEU B 1 30 ? -4.988 10.125 -7.207 1 87.81 30 LEU B O 1
ATOM 1097 N N . GLU B 1 31 ? -2.896 9.852 -7.766 1 84.88 31 GLU B N 1
ATOM 1098 C CA . GLU B 1 31 ? -3.084 10.375 -9.117 1 84.88 31 GLU B CA 1
ATOM 1099 C C . GLU B 1 31 ? -3.955 9.445 -9.953 1 84.88 31 GLU B C 1
ATOM 1101 O O . GLU B 1 31 ? -4.691 9.898 -10.836 1 84.88 31 GLU B O 1
ATOM 1106 N N . THR B 1 32 ? -3.809 8.195 -9.703 1 81 32 THR B N 1
ATOM 1107 C CA . THR B 1 32 ? -4.551 7.215 -10.484 1 81 32 THR B CA 1
ATOM 1108 C C . THR B 1 32 ? -5.949 7.008 -9.914 1 81 32 THR B C 1
ATOM 1110 O O . THR B 1 32 ? -6.758 6.273 -10.484 1 81 32 THR B O 1
ATOM 1113 N N . LYS B 1 33 ? -6.273 7.613 -8.766 1 82 33 LYS B N 1
ATOM 1114 C CA . LYS B 1 33 ? -7.574 7.574 -8.109 1 82 33 LYS B CA 1
ATOM 1115 C C . LYS B 1 33 ? -8 6.141 -7.812 1 82 33 LYS B C 1
ATOM 1117 O O . LYS B 1 33 ? -9.141 5.758 -8.078 1 82 33 LYS B O 1
ATOM 1122 N N . LEU B 1 34 ? -7.02 5.324 -7.352 1 81.69 34 LEU B N 1
ATOM 1123 C CA . LEU B 1 34 ? -7.281 3.934 -7 1 81.69 34 LEU B CA 1
ATOM 1124 C C . LEU B 1 34 ? -8.117 3.846 -5.727 1 81.69 34 LEU B C 1
ATOM 1126 O O . LEU B 1 34 ? -8.664 2.787 -5.41 1 81.69 34 LEU B O 1
ATOM 1130 N N . ILE B 1 35 ? -8.219 4.969 -4.988 1 85.31 35 ILE B N 1
ATOM 1131 C CA . ILE B 1 35 ? -9.047 5.059 -3.791 1 85.31 35 ILE B CA 1
ATOM 1132 C C . ILE B 1 35 ? -10.414 5.629 -4.152 1 85.31 35 ILE B C 1
ATOM 1134 O O . ILE B 1 35 ? -10.508 6.695 -4.766 1 85.31 35 ILE B O 1
ATOM 1138 N N . LYS B 1 36 ? -11.477 4.863 -3.779 1 83.38 36 LYS B N 1
ATOM 1139 C CA . LYS B 1 36 ? -12.828 5.332 -4.07 1 83.38 36 LYS B CA 1
ATOM 1140 C C . LYS B 1 36 ? -13.75 5.141 -2.867 1 83.38 36 LYS B C 1
ATOM 1142 O O . LYS B 1 36 ? -13.695 4.105 -2.197 1 83.38 36 LYS B O 1
ATOM 1147 N N . PRO B 1 37 ? -14.688 6.047 -2.721 1 84.25 37 PRO B N 1
ATOM 1148 C CA . PRO B 1 37 ? -14.68 7.395 -3.293 1 84.25 37 PRO B CA 1
ATOM 1149 C C . PRO B 1 37 ? -13.398 8.164 -2.984 1 84.25 37 PRO B C 1
ATOM 1151 O O . PRO B 1 37 ? -12.758 7.918 -1.959 1 84.25 37 PRO B O 1
ATOM 1154 N N . PHE B 1 38 ? -13.016 8.992 -3.9 1 87.94 38 PHE B N 1
ATOM 1155 C CA . PHE B 1 38 ? -11.82 9.781 -3.67 1 87.94 38 PHE B CA 1
ATOM 1156 C C . PHE B 1 38 ? -12 10.703 -2.471 1 87.94 38 PHE B C 1
ATOM 1158 O O . PHE B 1 38 ? -13.039 11.344 -2.324 1 87.94 38 PHE B O 1
ATOM 1165 N N . PRO B 1 39 ? -11.023 10.711 -1.562 1 87.44 39 PRO B N 1
ATOM 1166 C CA . PRO B 1 39 ? -11.188 11.547 -0.37 1 87.44 39 PRO B CA 1
ATOM 1167 C C . PRO B 1 39 ? -11.367 13.023 -0.704 1 87.44 39 PRO B C 1
ATOM 1169 O O . PRO B 1 39 ? -10.641 13.562 -1.539 1 87.44 39 PRO B O 1
ATOM 1172 N N . PRO B 1 40 ? -12.391 13.602 -0.033 1 88.31 40 PRO B N 1
ATOM 1173 C CA . PRO B 1 40 ? -12.602 15.031 -0.294 1 88.31 40 PRO B CA 1
ATOM 1174 C C . PRO B 1 40 ? -11.438 15.898 0.183 1 88.31 40 PRO B C 1
ATOM 1176 O O . PRO B 1 40 ? -11.258 17.016 -0.309 1 88.31 40 PRO B O 1
ATOM 1179 N N . LYS B 1 41 ? -10.781 15.359 1.176 1 90.56 41 LYS B N 1
ATOM 1180 C CA . LYS B 1 41 ? -9.641 16.078 1.738 1 90.56 41 LYS B CA 1
ATOM 1181 C C . LYS B 1 41 ? -8.453 15.133 1.953 1 90.56 41 LYS B C 1
ATOM 1183 O O . LYS B 1 41 ? -8.625 14.008 2.422 1 90.56 41 LYS B O 1
ATOM 1188 N N . ILE B 1 42 ? -7.25 15.594 1.503 1 92.12 42 ILE B N 1
ATOM 1189 C CA . ILE B 1 42 ? -6.02 14.844 1.725 1 92.12 42 ILE B CA 1
ATOM 1190 C C . ILE B 1 42 ? -5.035 15.695 2.527 1 92.12 42 ILE B C 1
ATOM 1192 O O . ILE B 1 42 ? -4.727 16.828 2.145 1 92.12 42 ILE B O 1
ATOM 1196 N N . ILE B 1 43 ? -4.645 15.141 3.639 1 91.5 43 ILE B N 1
ATOM 1197 C CA . ILE B 1 43 ? -3.664 15.797 4.496 1 91.5 43 ILE B CA 1
ATOM 1198 C C . ILE B 1 43 ? -2.365 14.992 4.504 1 91.5 43 ILE B C 1
ATOM 1200 O O . ILE B 1 43 ? -2.359 13.812 4.863 1 91.5 43 ILE B O 1
ATOM 1204 N N . TRP B 1 44 ? -1.291 15.656 4.09 1 92.88 44 TRP B N 1
ATOM 1205 C CA . TRP B 1 44 ? 0.026 15.031 4.027 1 92.88 44 TRP B CA 1
ATOM 1206 C C . TRP B 1 44 ? 0.956 15.609 5.086 1 92.88 44 TRP B C 1
ATOM 1208 O O . TRP B 1 44 ? 1.418 16.75 4.965 1 92.88 44 TRP B O 1
ATOM 1218 N N . CYS B 1 45 ? 1.168 14.773 6.078 1 90.75 45 CYS B N 1
ATOM 1219 C CA . CYS B 1 45 ? 2.092 15.148 7.141 1 90.75 45 CYS B CA 1
ATOM 1220 C C . CYS B 1 45 ? 3.494 14.625 6.855 1 90.75 45 CYS B C 1
ATOM 1222 O O . CYS B 1 45 ? 3.686 13.43 6.641 1 90.75 45 CYS B O 1
ATOM 1224 N N . TYR B 1 46 ? 4.469 15.539 6.824 1 90.38 46 TYR B N 1
ATOM 1225 C CA . TYR B 1 46 ? 5.801 15.102 6.426 1 90.38 46 TYR B CA 1
ATOM 1226 C C . TYR B 1 46 ? 6.848 15.555 7.441 1 90.38 46 TYR B C 1
ATOM 1228 O O . TYR B 1 46 ? 6.648 16.547 8.148 1 90.38 46 TYR B O 1
ATOM 1236 N N . GLY B 1 47 ? 7.891 14.727 7.586 1 85.56 47 GLY B N 1
ATOM 1237 C CA . GLY B 1 47 ? 9.047 15.102 8.383 1 85.56 47 GLY B CA 1
ATOM 1238 C C . GLY B 1 47 ? 10.07 15.906 7.609 1 85.56 47 GLY B C 1
ATOM 1239 O O . GLY B 1 47 ? 10.625 16.875 8.125 1 85.56 47 GLY B O 1
ATOM 1240 N N . ILE B 1 48 ? 10.289 15.57 6.414 1 84.12 48 ILE B N 1
ATOM 1241 C CA . ILE B 1 48 ? 11.25 16.234 5.539 1 84.12 48 ILE B CA 1
ATOM 1242 C C . ILE B 1 48 ? 10.539 16.75 4.293 1 84.12 48 ILE B C 1
ATOM 1244 O O . ILE B 1 48 ? 9.883 16 3.582 1 84.12 48 ILE B O 1
ATOM 1248 N N . TYR B 1 49 ? 10.789 17.984 4.035 1 90.25 49 TYR B N 1
ATOM 1249 C CA . TYR B 1 49 ? 10.18 18.594 2.857 1 90.25 49 TYR B CA 1
ATOM 1250 C C . TYR B 1 49 ? 10.766 18.016 1.576 1 90.25 49 TYR B C 1
ATOM 1252 O O . TYR B 1 49 ? 11.969 17.766 1.495 1 90.25 49 TYR B O 1
ATOM 1260 N N . GLN B 1 50 ? 9.867 17.844 0.635 1 88.19 50 GLN B N 1
ATOM 1261 C CA . GLN B 1 50 ? 10.297 17.391 -0.684 1 88.19 50 GLN B CA 1
ATOM 1262 C C . GLN B 1 50 ? 9.727 18.281 -1.784 1 88.19 50 GLN B C 1
ATOM 1264 O O . GLN B 1 50 ? 8.562 18.672 -1.726 1 88.19 50 GLN B O 1
ATOM 1269 N N . LYS B 1 51 ? 10.469 18.531 -2.812 1 89.06 51 LYS B N 1
ATOM 1270 C CA . LYS B 1 51 ? 10.055 19.391 -3.926 1 89.06 51 LYS B CA 1
ATOM 1271 C C . LYS B 1 51 ? 8.844 18.797 -4.641 1 89.06 51 LYS B C 1
ATOM 1273 O O . LYS B 1 51 ? 8.016 19.547 -5.188 1 89.06 51 LYS B O 1
ATOM 1278 N N . LEU B 1 52 ? 8.734 17.516 -4.559 1 84.81 52 LEU B N 1
ATOM 1279 C CA . LEU B 1 52 ? 7.637 16.828 -5.227 1 84.81 52 LEU B CA 1
ATOM 1280 C C . LEU B 1 52 ? 6.293 17.328 -4.719 1 84.81 52 LEU B C 1
ATOM 1282 O O . LEU B 1 52 ? 5.289 17.266 -5.434 1 84.81 52 LEU B O 1
ATOM 1286 N N . PHE B 1 53 ? 6.285 17.891 -3.482 1 89.5 53 PHE B N 1
ATOM 1287 C CA . PHE B 1 53 ? 5.047 18.359 -2.877 1 89.5 53 PHE B CA 1
ATOM 1288 C C . PHE B 1 53 ? 4.477 19.547 -3.658 1 89.5 53 PHE B C 1
ATOM 1290 O O . PHE B 1 53 ? 3.26 19.734 -3.707 1 89.5 53 PHE B O 1
ATOM 1297 N N . GLU B 1 54 ? 5.305 20.203 -4.309 1 89.69 54 GLU B N 1
ATOM 1298 C CA . GLU B 1 54 ? 4.898 21.391 -5.047 1 89.69 54 GLU B CA 1
ATOM 1299 C C . GLU B 1 54 ? 4.105 21.016 -6.297 1 89.69 54 GLU B C 1
ATOM 1301 O O . GLU B 1 54 ? 3.357 21.844 -6.832 1 89.69 54 GLU B O 1
ATOM 1306 N N . LYS B 1 55 ? 4.238 19.828 -6.746 1 85.31 55 LYS B N 1
ATOM 1307 C CA . LYS B 1 55 ? 3.598 19.375 -7.977 1 85.31 55 LYS B CA 1
ATOM 1308 C C . LYS B 1 55 ? 2.217 18.781 -7.699 1 85.31 55 LYS B C 1
ATOM 1310 O O . LYS B 1 55 ? 1.504 18.391 -8.625 1 85.31 55 LYS B O 1
ATOM 1315 N N . MET B 1 56 ? 1.917 18.656 -6.488 1 84.81 56 MET B N 1
ATOM 1316 C CA . MET B 1 56 ? 0.648 18.047 -6.102 1 84.81 56 MET B CA 1
ATOM 1317 C C . MET B 1 56 ? -0.348 19.109 -5.637 1 84.81 56 MET B C 1
ATOM 1319 O O . MET B 1 56 ? -0.159 19.719 -4.586 1 84.81 56 MET B O 1
ATOM 1323 N N . SER B 1 57 ? -1.388 19.141 -6.566 1 81.75 57 SER B N 1
ATOM 1324 C CA . SER B 1 57 ? -2.418 20.109 -6.227 1 81.75 57 SER B CA 1
ATOM 1325 C C . SER B 1 57 ? -3.549 19.469 -5.434 1 81.75 57 SER B C 1
ATOM 1327 O O . SER B 1 57 ? -3.674 18.25 -5.406 1 81.75 57 SER B O 1
ATOM 1329 N N . ASP B 1 58 ? -4.234 20.141 -4.438 1 86.94 58 ASP B N 1
ATOM 1330 C CA . ASP B 1 58 ? -5.426 19.703 -3.713 1 86.94 58 ASP B CA 1
ATOM 1331 C C . ASP B 1 58 ? -5.055 18.875 -2.49 1 86.94 58 ASP B C 1
ATOM 1333 O O . ASP B 1 58 ? -5.816 18 -2.078 1 86.94 58 ASP B O 1
ATOM 1337 N N . ILE B 1 59 ? -3.797 18.891 -2.217 1 93.62 59 ILE B N 1
ATOM 1338 C CA . ILE B 1 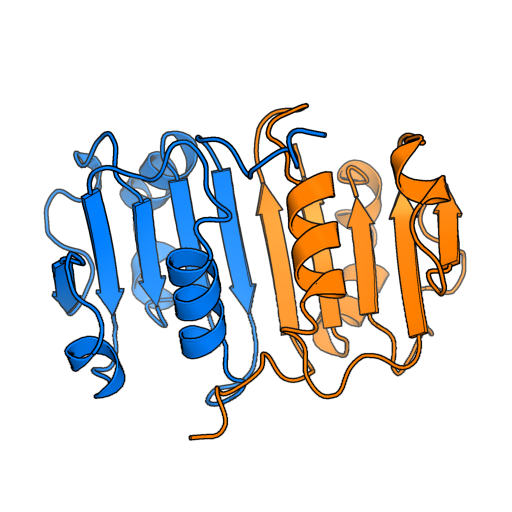59 ? -3.324 18.219 -1.008 1 93.62 59 ILE B CA 1
ATOM 1339 C C . ILE B 1 59 ? -2.865 19.266 0.009 1 93.62 59 ILE B C 1
ATOM 1341 O O . ILE B 1 59 ? -2.199 20.234 -0.349 1 93.62 59 ILE B O 1
ATOM 1345 N N . GLU B 1 60 ? -3.25 19.188 1.197 1 92.94 60 GLU B N 1
ATOM 1346 C CA . GLU B 1 60 ? -2.766 20.031 2.289 1 92.94 60 GLU B CA 1
ATOM 1347 C C . GLU B 1 60 ? -1.525 19.422 2.941 1 92.94 60 GLU B C 1
ATOM 1349 O O . GLU B 1 60 ? -1.582 18.328 3.494 1 92.94 60 GLU B O 1
ATOM 1354 N N . PHE B 1 61 ? -0.423 20.172 2.883 1 93.69 61 PHE B N 1
ATOM 1355 C CA . PHE B 1 61 ? 0.833 19.672 3.43 1 93.69 61 PHE B CA 1
ATOM 1356 C C . PHE B 1 61 ? 1.132 20.312 4.777 1 93.69 61 PHE B C 1
ATOM 1358 O O . PHE B 1 61 ? 0.95 21.516 4.949 1 93.69 61 PHE B O 1
ATOM 1365 N N . HIS B 1 62 ? 1.519 19.484 5.727 1 91.06 62 HIS B N 1
ATOM 1366 C CA . HIS B 1 62 ? 1.904 19.953 7.055 1 91.06 62 HIS B CA 1
ATOM 1367 C C . HIS B 1 62 ? 3.225 19.328 7.496 1 91.06 62 HIS B C 1
ATOM 1369 O O . HIS B 1 62 ? 3.4 18.109 7.414 1 91.06 62 HIS B O 1
ATOM 1375 N N . GLU B 1 63 ? 4.082 20.203 7.922 1 90.75 63 GLU B N 1
ATOM 1376 C CA . GLU B 1 63 ? 5.262 19.672 8.602 1 90.75 63 GLU B CA 1
ATOM 1377 C C . GLU B 1 63 ? 4.906 19.141 9.984 1 90.75 63 GLU B C 1
ATOM 1379 O O . GLU B 1 63 ? 4.418 19.875 10.836 1 90.75 63 GLU B O 1
ATOM 1384 N N . GLY B 1 64 ? 5.145 17.859 10.188 1 86.56 64 GLY B N 1
ATOM 1385 C CA . GLY B 1 64 ? 4.695 17.25 11.43 1 86.56 64 GLY B CA 1
ATOM 1386 C C . GLY B 1 64 ? 3.211 16.922 11.43 1 86.56 64 GLY B C 1
ATOM 1387 O O . GLY B 1 64 ? 2.537 17.078 10.406 1 86.56 64 GLY B O 1
ATOM 1388 N N . ILE B 1 65 ? 2.74 16.312 12.508 1 81.81 65 ILE B N 1
ATOM 1389 C CA . ILE B 1 65 ? 1.319 16.031 12.664 1 81.81 65 ILE B CA 1
ATOM 1390 C C . ILE B 1 65 ? 0.61 17.25 13.242 1 81.81 65 ILE B C 1
ATOM 1392 O O . ILE B 1 65 ? 0.973 17.734 14.312 1 81.81 65 ILE B O 1
ATOM 1396 N N . PRO B 1 66 ? -0.304 17.75 12.461 1 79.38 66 PRO B N 1
ATOM 1397 C CA . PRO B 1 66 ? -0.979 18.953 12.969 1 79.38 66 PRO B CA 1
ATOM 1398 C C . PRO B 1 66 ? -1.706 18.703 14.289 1 79.38 66 PRO B C 1
ATOM 1400 O O . PRO B 1 66 ? -2.145 17.578 14.547 1 79.38 66 PRO B O 1
ATOM 1403 N N . SER B 1 67 ? -1.828 19.766 15.039 1 76.25 67 SER B N 1
ATOM 1404 C CA . SER B 1 67 ? -2.615 19.688 16.266 1 76.25 67 SER B CA 1
ATOM 1405 C C . SER B 1 67 ? -4.07 19.359 15.969 1 76.25 67 SER B C 1
ATOM 1407 O O . SER B 1 67 ? -4.656 19.891 15.023 1 76.25 67 SER B O 1
ATOM 1409 N N . GLY B 1 68 ? -4.664 18.359 16.562 1 73.31 68 GLY B N 1
ATOM 1410 C CA . GLY B 1 68 ? -6.059 18 16.375 1 73.31 68 GLY B CA 1
ATOM 1411 C C . GLY B 1 68 ? -6.262 16.969 15.281 1 73.31 68 GLY B C 1
ATOM 1412 O O . GLY B 1 68 ? -7.379 16.797 14.789 1 73.31 68 GLY B O 1
ATOM 1413 N N . ALA B 1 69 ? -5.203 16.469 14.773 1 72.12 69 ALA B N 1
ATOM 1414 C CA . ALA B 1 69 ? -5.281 15.469 13.711 1 72.12 69 ALA B CA 1
ATOM 1415 C C . ALA B 1 69 ? -6.273 14.367 14.078 1 72.12 69 ALA B C 1
ATOM 1417 O O . ALA B 1 69 ? -6.902 13.773 13.195 1 72.12 69 ALA B O 1
ATOM 1418 N N . GLU B 1 70 ? -6.395 14.148 15.336 1 71.38 70 GLU B N 1
ATOM 1419 C CA . GLU B 1 70 ? -7.312 13.117 15.805 1 71.38 70 GLU B CA 1
ATOM 1420 C C . GLU B 1 70 ? -8.758 13.484 15.492 1 71.38 70 GLU B C 1
ATOM 1422 O O . GLU B 1 70 ? -9.633 12.609 15.461 1 71.38 70 GLU B O 1
ATOM 1427 N N . ASN B 1 71 ? -9 14.766 15.203 1 75.25 71 ASN B N 1
ATOM 1428 C CA . ASN B 1 71 ? -10.359 15.227 14.953 1 75.25 71 ASN B CA 1
ATOM 1429 C C . ASN B 1 71 ? -10.664 15.305 13.461 1 75.25 71 ASN B C 1
ATOM 1431 O O . ASN B 1 71 ? -11.773 15.664 13.062 1 75.25 71 ASN B O 1
ATOM 1435 N N . ILE B 1 72 ? -9.664 15.023 12.773 1 75.31 72 ILE B N 1
ATOM 1436 C CA . ILE B 1 72 ? -9.867 15.094 11.328 1 75.31 72 ILE B CA 1
ATOM 1437 C C . ILE B 1 72 ? -10.742 13.93 10.883 1 75.31 72 ILE B C 1
ATOM 1439 O O . ILE B 1 72 ? -10.484 12.773 11.219 1 75.31 72 ILE B O 1
ATOM 1443 N N . THR B 1 73 ? -11.891 14.352 10.242 1 77.19 73 THR B N 1
ATOM 1444 C CA . THR B 1 73 ? -12.812 13.344 9.711 1 77.19 73 THR B CA 1
ATOM 1445 C C . THR B 1 73 ? -12.961 13.492 8.203 1 77.19 73 THR B C 1
ATOM 1447 O O . THR B 1 73 ? -12.742 14.57 7.648 1 77.19 73 THR B O 1
ATOM 1450 N N . ASN B 1 74 ? -13.242 12.414 7.586 1 83.06 74 ASN B N 1
ATOM 1451 C CA . ASN B 1 74 ? -13.531 12.383 6.156 1 83.06 74 ASN B CA 1
ATOM 1452 C C . ASN B 1 74 ? -12.344 12.867 5.328 1 83.06 74 ASN B C 1
ATOM 1454 O O . ASN B 1 74 ? -12.492 13.742 4.469 1 83.06 74 ASN B O 1
ATOM 1458 N N . ALA B 1 75 ? -11.195 12.398 5.75 1 87.56 75 ALA B N 1
ATOM 1459 C CA . ALA B 1 75 ? -9.977 12.758 5.043 1 87.56 75 ALA B CA 1
ATOM 1460 C C . ALA B 1 75 ? -9.031 11.562 4.926 1 87.56 75 ALA B C 1
ATOM 1462 O O . ALA B 1 75 ? -9.156 10.594 5.672 1 87.56 75 ALA B O 1
ATOM 1463 N N . LEU B 1 76 ? -8.219 11.594 3.947 1 90.62 76 LEU B N 1
ATOM 1464 C CA . LEU B 1 76 ? -7.055 10.711 3.891 1 90.62 76 LEU B CA 1
ATOM 1465 C C . LEU B 1 76 ? -5.832 11.383 4.512 1 90.62 76 LEU B C 1
ATOM 1467 O O . LEU B 1 76 ? -5.453 12.484 4.109 1 90.62 76 LEU B O 1
ATOM 1471 N N . ILE B 1 77 ? -5.328 10.734 5.508 1 88.88 77 ILE B N 1
ATOM 1472 C CA . ILE B 1 77 ? -4.141 11.266 6.164 1 88.88 77 ILE B CA 1
ATOM 1473 C C . ILE B 1 77 ? -2.912 10.461 5.746 1 88.88 77 ILE B C 1
ATOM 1475 O O . ILE B 1 77 ? -2.898 9.234 5.863 1 88.88 77 ILE B O 1
ATOM 1479 N N . ILE B 1 78 ? -1.911 11.133 5.203 1 90.44 78 ILE B N 1
ATOM 1480 C CA . ILE B 1 78 ? -0.641 10.523 4.816 1 90.44 78 ILE B CA 1
ATOM 1481 C C . ILE B 1 78 ? 0.453 10.953 5.793 1 90.44 78 ILE B C 1
ATOM 1483 O O . ILE B 1 78 ? 0.663 12.148 6.02 1 90.44 78 ILE B O 1
ATOM 1487 N N . ILE B 1 79 ? 1.082 9.992 6.445 1 87.69 79 ILE B N 1
ATOM 1488 C CA . ILE B 1 79 ? 2.178 10.227 7.375 1 87.69 79 ILE B CA 1
ATOM 1489 C C . ILE B 1 79 ? 3.494 9.766 6.75 1 87.69 79 ILE B C 1
ATOM 1491 O O . ILE B 1 79 ? 3.742 8.562 6.621 1 87.69 79 ILE B O 1
ATOM 1495 N N . ASP B 1 80 ? 4.309 10.656 6.414 1 88.69 80 ASP B N 1
ATOM 1496 C CA . ASP B 1 80 ? 5.508 10.391 5.625 1 88.69 80 ASP B CA 1
ATOM 1497 C C . ASP B 1 80 ? 6.773 10.664 6.441 1 88.69 80 ASP B C 1
ATOM 1499 O O . ASP B 1 80 ? 7.148 11.82 6.648 1 88.69 80 ASP B O 1
ATOM 1503 N N . ASP B 1 81 ? 7.441 9.516 6.828 1 81.75 81 ASP B N 1
ATOM 1504 C CA . ASP B 1 81 ? 8.734 9.539 7.512 1 81.75 81 ASP B CA 1
ATOM 1505 C C . ASP B 1 81 ? 8.617 10.242 8.867 1 81.75 81 ASP B C 1
ATOM 1507 O O . ASP B 1 81 ? 9.461 11.07 9.211 1 81.75 81 ASP B O 1
ATOM 1511 N N . LEU B 1 82 ? 7.422 10.109 9.555 1 72.69 82 LEU B N 1
ATOM 1512 C CA . LEU B 1 82 ? 7.223 10.688 10.875 1 72.69 82 LEU B CA 1
ATOM 1513 C C . LEU B 1 82 ? 7.203 9.602 11.945 1 72.69 82 LEU B C 1
ATOM 1515 O O . LEU B 1 82 ? 6.457 9.703 12.93 1 72.69 82 LEU B O 1
ATOM 1519 N N . MET B 1 83 ? 7.969 8.469 11.734 1 61.41 83 MET B N 1
ATOM 1520 C CA . MET B 1 83 ? 7.977 7.301 12.609 1 61.41 83 MET B CA 1
ATOM 1521 C C . MET B 1 83 ? 7.832 7.715 14.078 1 61.41 83 MET B C 1
ATOM 1523 O O . MET B 1 83 ? 7.035 7.137 14.812 1 61.41 83 MET B O 1
ATOM 1527 N N . ASN B 1 84 ? 8.766 8.375 14.586 1 55.88 84 ASN B N 1
ATOM 1528 C CA . ASN B 1 84 ? 8.883 8.641 16.016 1 55.88 84 ASN B CA 1
ATOM 1529 C C . ASN B 1 84 ? 7.676 9.414 16.547 1 55.88 84 ASN B C 1
ATOM 1531 O O . ASN B 1 84 ? 7.324 9.305 17.719 1 55.88 84 ASN B O 1
ATOM 1535 N N . GLU B 1 85 ? 7.09 9.992 15.641 1 52.81 85 GLU B N 1
ATOM 1536 C CA . GLU B 1 85 ? 6.051 10.883 16.141 1 52.81 85 GLU B CA 1
ATOM 1537 C C . GLU B 1 85 ? 4.715 10.156 16.281 1 52.81 85 GLU B C 1
ATOM 1539 O O . GLU B 1 85 ? 3.951 10.414 17.203 1 52.81 85 GLU B O 1
ATOM 1544 N N . VAL B 1 86 ? 4.398 9.242 15.414 1 55.53 86 VAL B N 1
ATOM 1545 C CA . VAL B 1 86 ? 3.096 8.586 15.367 1 55.53 86 VAL B CA 1
ATOM 1546 C C . VAL B 1 86 ? 3.039 7.48 16.422 1 55.53 86 VAL B C 1
ATOM 1548 O O . VAL B 1 86 ? 1.993 7.25 17.031 1 55.53 86 VAL B O 1
ATOM 1551 N N . GLY B 1 87 ? 4.059 6.59 16.469 1 51.84 87 GLY B N 1
ATOM 1552 C CA . GLY B 1 87 ? 4.082 5.5 17.422 1 51.84 87 GLY B CA 1
ATOM 1553 C C . GLY B 1 87 ? 3.615 5.914 18.812 1 51.84 87 GLY B C 1
ATOM 1554 O O . GLY B 1 87 ? 2.945 5.141 19.5 1 51.84 87 GLY B O 1
ATOM 1555 N N . ASP B 1 88 ? 4.109 6.984 19.203 1 49.19 88 ASP B N 1
ATOM 1556 C CA . ASP B 1 88 ? 3.848 7.41 20.578 1 49.19 88 ASP B CA 1
ATOM 1557 C C . ASP B 1 88 ? 2.486 8.094 20.688 1 49.19 88 ASP B C 1
ATOM 1559 O O . ASP B 1 88 ? 1.976 8.297 21.797 1 49.19 88 ASP B O 1
ATOM 1563 N N . ASP B 1 89 ? 1.984 8.383 19.5 1 50.22 89 ASP B N 1
ATOM 1564 C CA . ASP B 1 89 ? 0.79 9.203 19.672 1 50.22 89 ASP B CA 1
ATOM 1565 C C . ASP B 1 89 ? -0.478 8.359 19.516 1 50.22 89 ASP B C 1
ATOM 1567 O O . ASP B 1 89 ? -0.848 7.977 18.406 1 50.22 89 ASP B O 1
ATOM 1571 N N . LYS B 1 90 ? -0.895 7.711 20.562 1 52.88 90 LYS B N 1
ATOM 1572 C CA . LYS B 1 90 ? -2.109 6.91 20.688 1 52.88 90 LYS B CA 1
ATOM 1573 C C . LYS B 1 90 ? -3.244 7.5 19.859 1 52.88 90 LYS B C 1
ATOM 1575 O O . LYS B 1 90 ? -4.086 6.766 19.344 1 52.88 90 LYS B O 1
ATOM 1580 N N . ASN B 1 91 ? -3.258 8.797 19.844 1 49.91 91 ASN B N 1
ATOM 1581 C CA . ASN B 1 91 ? -4.34 9.484 19.156 1 49.91 91 ASN B CA 1
ATOM 1582 C C . ASN B 1 91 ? -4.301 9.211 17.656 1 49.91 91 ASN B C 1
ATOM 1584 O O . ASN B 1 91 ? -5.348 9.039 17.016 1 49.91 91 ASN B O 1
ATOM 1588 N N . PHE B 1 92 ? -3.166 9.148 17.156 1 54.34 92 PHE B N 1
ATOM 1589 C CA . PHE B 1 92 ? -3.045 8.891 15.727 1 54.34 92 PHE B CA 1
ATOM 1590 C C . PHE B 1 92 ? -3.42 7.449 15.406 1 54.34 92 PHE B C 1
ATOM 1592 O O . PHE B 1 92 ? -4.074 7.188 14.391 1 54.34 92 PHE B O 1
ATOM 1599 N N . GLN B 1 93 ? -3.092 6.594 16.266 1 56.66 93 GLN B N 1
ATOM 1600 C CA . GLN B 1 93 ? -3.477 5.207 16.031 1 56.66 93 GLN B CA 1
ATOM 1601 C C . GLN B 1 93 ? -4.992 5.07 15.891 1 56.66 93 GLN B C 1
ATOM 1603 O O . GLN B 1 93 ? -5.477 4.285 15.078 1 56.66 93 GLN B O 1
ATOM 1608 N N . THR B 1 94 ? -5.625 5.848 16.703 1 50.69 94 THR B N 1
ATOM 1609 C CA . THR B 1 94 ? -7.086 5.816 16.703 1 50.69 94 THR B CA 1
ATOM 1610 C C . THR B 1 94 ? -7.633 6.387 15.398 1 50.69 94 THR B C 1
ATOM 1612 O O . THR B 1 94 ? -8.656 5.918 14.891 1 50.69 94 THR B O 1
ATOM 1615 N N . CYS B 1 95 ? -7.066 7.406 14.922 1 51.28 95 CYS B N 1
ATOM 1616 C CA . CYS B 1 95 ? -7.504 8.031 13.672 1 51.28 95 CYS B CA 1
ATOM 1617 C C . CYS B 1 95 ? -7.41 7.051 12.516 1 51.28 95 CYS B C 1
ATOM 1619 O O . CYS B 1 95 ? -8.312 6.988 11.672 1 51.28 95 CYS B O 1
ATOM 1621 N N . SER B 1 96 ? -6.395 6.199 12.633 1 56.81 96 SER B N 1
ATOM 1622 C CA . SER B 1 96 ? -6.121 5.273 11.539 1 56.81 96 SER B CA 1
ATOM 1623 C C . SER B 1 96 ? -7.199 4.203 11.438 1 56.81 96 SER B C 1
ATOM 1625 O O . SER B 1 96 ? -7.383 3.598 10.383 1 56.81 96 SER B O 1
ATOM 1627 N N . ARG B 1 97 ? -8.008 4.152 12.594 1 57.56 97 ARG B N 1
ATOM 1628 C CA . ARG B 1 97 ? -9.008 3.094 12.594 1 57.56 97 ARG B CA 1
ATOM 1629 C C . ARG B 1 97 ? -10.305 3.57 11.953 1 57.56 97 ARG B C 1
ATOM 1631 O O . ARG B 1 97 ? -11.102 2.76 11.469 1 57.56 97 ARG B O 1
ATOM 1638 N N . LYS B 1 98 ? -10.391 4.906 12 1 60.44 98 LYS B N 1
ATOM 1639 C CA . LYS B 1 98 ? -11.695 5.395 11.562 1 60.44 98 LYS B CA 1
ATOM 1640 C C . LYS B 1 98 ? -11.602 6.066 10.195 1 60.44 98 LYS B C 1
ATOM 1642 O O . LYS B 1 98 ? -12.625 6.363 9.578 1 60.44 98 LYS B O 1
ATOM 1647 N N . GLU B 1 99 ? -10.359 6.215 9.836 1 71.62 99 GLU B N 1
ATOM 1648 C CA . GLU B 1 99 ? -10.141 6.953 8.594 1 71.62 99 GLU B CA 1
ATOM 1649 C C . GLU B 1 99 ? -9.219 6.184 7.648 1 71.62 99 GLU B C 1
ATOM 1651 O O . GLU B 1 99 ? -8.789 5.07 7.965 1 71.62 99 GLU B O 1
ATOM 1656 N N . ALA B 1 100 ? -9.188 6.797 6.43 1 81.25 100 ALA B N 1
ATOM 1657 C CA . ALA B 1 100 ? -8.18 6.273 5.52 1 81.25 100 ALA B CA 1
ATOM 1658 C C . ALA B 1 100 ? -6.805 6.859 5.832 1 81.25 100 ALA B C 1
ATOM 1660 O O . ALA B 1 100 ? -6.656 8.078 5.973 1 81.25 100 ALA B O 1
ATOM 1661 N N . THR B 1 101 ? -5.82 5.98 6.168 1 84 101 THR B N 1
ATOM 1662 C CA . THR B 1 101 ? -4.488 6.457 6.523 1 84 101 THR B CA 1
ATOM 1663 C C . THR B 1 101 ? -3.42 5.711 5.73 1 84 101 THR B C 1
ATOM 1665 O O . THR B 1 101 ? -3.516 4.496 5.531 1 84 101 THR B O 1
ATOM 1668 N N . ILE B 1 102 ? -2.436 6.445 5.273 1 84.88 102 ILE B N 1
ATOM 1669 C CA . ILE B 1 102 ? -1.229 5.871 4.691 1 84.88 102 ILE B CA 1
ATOM 1670 C C . ILE B 1 102 ? -0.005 6.316 5.484 1 84.88 102 ILE B C 1
ATOM 1672 O O . ILE B 1 102 ? 0.201 7.516 5.695 1 84.88 102 ILE B O 1
ATOM 1676 N N . GLU B 1 103 ? 0.708 5.324 5.965 1 81.94 103 GLU B N 1
ATOM 1677 C CA . GLU B 1 103 ? 1.932 5.617 6.707 1 81.94 103 GLU B CA 1
ATOM 1678 C C . GLU B 1 103 ? 3.166 5.137 5.945 1 81.94 103 GLU B C 1
ATOM 1680 O O . GLU B 1 103 ? 3.209 3.996 5.48 1 81.94 103 GLU B O 1
ATOM 1685 N N . ILE B 1 104 ? 4.145 5.961 5.82 1 80.69 104 ILE B N 1
ATOM 1686 C CA . ILE B 1 104 ? 5.391 5.66 5.133 1 80.69 104 ILE B CA 1
ATOM 1687 C C . ILE B 1 104 ? 6.551 5.699 6.125 1 80.69 104 ILE B C 1
ATOM 1689 O O . ILE B 1 104 ? 6.715 6.672 6.859 1 80.69 104 ILE B O 1
ATOM 1693 N N . PHE B 1 105 ? 7.301 4.594 6.168 1 78.38 105 PHE B N 1
ATOM 1694 C CA . PHE B 1 105 ? 8.414 4.496 7.105 1 78.38 105 PHE B CA 1
ATOM 1695 C C . PHE B 1 105 ? 9.688 4.078 6.391 1 78.38 105 PHE B C 1
ATOM 1697 O O . PHE B 1 105 ? 9.641 3.322 5.418 1 78.38 105 PHE B O 1
ATOM 1704 N N . PRO B 1 106 ? 10.742 4.598 6.949 1 81.5 106 PRO B N 1
ATOM 1705 C CA . PRO B 1 106 ? 12.008 4.035 6.484 1 81.5 106 PRO B CA 1
ATOM 1706 C C . PRO B 1 106 ? 12.273 2.639 7.039 1 81.5 106 PRO B C 1
ATOM 1708 O O . PRO B 1 106 ? 11.727 2.27 8.078 1 81.5 106 PRO B O 1
#